Protein AF-A0A535FDQ4-F1 (afdb_monomer)

pLDDT: mean 85.83, std 15.61, range [31.91, 98.5]

Sequence (223 aa):
MGYQGIHFLVRLGSSYSGPRYRPLRGLRCEVQVRTVLQDAWALISHHLVYKNEDAVPIRLRRDLNNVTSLMEIAQSVFDSVEEKRGLYLLEIKESLKAPADFLLQPIDYDTLTAYSHWKFPHLQHSELWQTRLLEDLNLERYVRLRDLDEVVERAKDAVVRYREDMPNWFQFSTDFLTKSLGFVDPEFRKRHDFGPPTREAFKLKFPGLFVPGSGGTPSRGMS

Mean predicted aligned error: 9.85 Å

Radius of gyration: 28.63 Å; Cα contacts (8 Å, |Δi|>4): 163; chains: 1; bounding box: 79×68×73 Å

Solvent-accessible surface area (backbone atoms only — not comparable to full-atom values): 13187 Å² total; per-residue (Å²): 136,83,83,80,58,52,76,42,82,43,61,75,51,80,92,72,47,50,88,91,37,50,90,54,58,83,46,76,45,79,49,75,52,64,55,73,66,55,51,52,48,52,53,51,47,57,68,74,41,60,98,38,72,86,74,49,56,69,68,59,51,52,52,52,51,51,51,52,54,53,49,53,53,52,50,54,50,52,54,52,51,54,52,51,51,52,52,50,56,48,51,54,59,59,31,59,80,42,58,80,61,40,30,65,38,59,61,48,73,68,52,47,50,50,46,40,47,70,77,34,72,90,44,46,83,49,70,71,56,50,53,50,49,60,70,70,50,57,58,90,77,38,46,25,41,42,55,50,46,54,36,41,62,73,20,38,72,60,48,53,55,50,36,72,80,41,56,89,70,56,61,35,36,56,41,55,52,54,48,11,41,45,50,56,33,68,69,59,35,72,78,45,92,65,56,69,73,58,51,48,48,53,58,73,77,41,59,86,55,54,76,76,81,83,84,69,78,84,78,86,77,89,130

Structure (mmCIF, N/CA/C/O backbone):
data_AF-A0A535FDQ4-F1
#
_entry.id   AF-A0A535FDQ4-F1
#
loop_
_atom_site.group_PDB
_atom_site.id
_atom_site.type_symbol
_atom_site.label_atom_id
_atom_site.label_alt_id
_atom_site.label_comp_id
_atom_site.label_asym_id
_atom_site.label_entity_id
_atom_site.label_seq_id
_atom_site.pdbx_PDB_ins_code
_atom_site.Cartn_x
_atom_site.Cartn_y
_atom_site.Cartn_z
_atom_site.occupancy
_atom_site.B_iso_or_equiv
_atom_site.auth_seq_id
_atom_site.auth_comp_id
_atom_site.auth_asym_id
_atom_site.auth_atom_id
_atom_site.pdbx_PDB_model_num
ATOM 1 N N . MET A 1 1 ? -16.401 6.573 34.265 1.00 39.59 1 MET A N 1
ATOM 2 C CA . MET A 1 1 ? -15.171 7.197 33.732 1.00 39.59 1 MET A CA 1
ATOM 3 C C . MET A 1 1 ? -15.384 7.348 32.240 1.00 39.59 1 MET A C 1
ATOM 5 O O . MET A 1 1 ? -15.537 6.347 31.557 1.00 39.59 1 MET A O 1
ATOM 9 N N . GLY A 1 2 ? -15.654 8.582 31.810 1.00 42.72 2 GLY A N 1
ATOM 10 C CA . GLY A 1 2 ? -16.340 8.880 30.554 1.00 42.72 2 GLY A CA 1
ATOM 11 C C . GLY A 1 2 ? -15.379 9.057 29.390 1.00 42.72 2 GLY A C 1
ATOM 12 O O . GLY A 1 2 ? -14.656 10.046 29.328 1.00 42.72 2 GLY A O 1
ATOM 13 N N . TYR A 1 3 ? -15.430 8.115 28.458 1.00 50.09 3 TYR A N 1
ATOM 14 C CA . TYR A 1 3 ? -14.826 8.225 27.138 1.00 50.09 3 TYR A CA 1
ATOM 15 C C . TYR A 1 3 ? -15.517 9.343 26.346 1.00 50.09 3 TYR A C 1
ATOM 17 O O . TYR A 1 3 ? -16.667 9.201 25.930 1.00 50.09 3 TYR A O 1
ATOM 25 N N . GLN A 1 4 ? -14.845 10.482 26.177 1.00 57.81 4 GLN A N 1
ATOM 26 C CA . GLN A 1 4 ? -15.392 11.629 25.454 1.00 57.81 4 GLN A CA 1
ATOM 27 C C . GLN A 1 4 ? -15.205 11.445 23.945 1.00 57.81 4 GLN A C 1
ATOM 29 O O . GLN A 1 4 ? -14.145 11.735 23.398 1.00 57.81 4 GLN A O 1
ATOM 34 N N . GLY A 1 5 ? -16.254 10.985 23.260 1.00 63.09 5 GLY A N 1
ATOM 35 C CA . GLY A 1 5 ? -16.404 11.293 21.838 1.00 63.09 5 GLY A CA 1
ATOM 36 C C . GLY A 1 5 ? -16.539 12.807 21.648 1.00 63.09 5 GLY A C 1
ATOM 37 O O . GLY A 1 5 ? -16.952 13.522 22.566 1.00 63.09 5 GLY A O 1
ATOM 38 N N . ILE A 1 6 ? -16.227 13.315 20.456 1.00 80.69 6 ILE A N 1
ATOM 39 C CA . ILE A 1 6 ? -16.461 14.730 20.137 1.00 80.69 6 ILE A CA 1
ATOM 40 C C . ILE A 1 6 ? -17.901 14.871 19.656 1.00 80.69 6 ILE A C 1
ATOM 42 O O . ILE A 1 6 ? -18.320 14.191 18.721 1.00 80.69 6 ILE A O 1
ATOM 46 N N . HIS A 1 7 ? -18.670 15.733 20.317 1.00 88.31 7 HIS A N 1
ATOM 47 C CA . HIS A 1 7 ? -20.085 15.933 20.028 1.00 88.31 7 HIS A CA 1
ATOM 48 C C . HIS A 1 7 ? -20.294 17.333 19.453 1.00 88.31 7 HIS A C 1
ATOM 50 O O . HIS A 1 7 ? -19.980 18.340 20.089 1.00 88.31 7 HIS A O 1
ATOM 56 N N . PHE A 1 8 ? -20.859 17.402 18.252 1.00 89.19 8 PHE A N 1
ATOM 57 C CA . PHE A 1 8 ? -21.212 18.649 17.592 1.00 89.19 8 PHE A CA 1
ATOM 58 C C . PHE A 1 8 ? -22.725 18.805 17.566 1.00 89.19 8 PHE A C 1
ATOM 60 O O . PHE A 1 8 ? -23.436 17.980 16.995 1.00 89.19 8 PHE A O 1
ATOM 67 N N . LEU A 1 9 ? -23.226 19.905 18.125 1.00 91.38 9 LEU A N 1
ATOM 68 C CA . LEU A 1 9 ? -24.605 20.328 17.905 1.00 91.38 9 LEU A CA 1
ATOM 69 C C . LEU A 1 9 ? -24.655 21.207 16.661 1.00 91.38 9 LEU A C 1
ATOM 71 O O . LEU A 1 9 ? -24.196 22.348 16.667 1.00 91.38 9 LEU A O 1
ATOM 75 N N . VAL A 1 10 ? -25.232 20.670 15.594 1.00 91.19 10 VAL A N 1
ATOM 76 C CA . VAL A 1 10 ? -25.285 21.320 14.286 1.00 91.19 10 VAL A CA 1
ATOM 77 C C . VAL A 1 10 ? -26.713 21.683 13.901 1.00 91.19 10 VAL A C 1
ATOM 79 O O . VAL A 1 10 ? -27.697 21.119 14.385 1.00 91.19 10 VAL A O 1
ATOM 82 N N . ARG A 1 11 ? -26.825 22.656 12.997 1.00 89.12 11 ARG A N 1
ATOM 83 C CA . ARG A 1 11 ? -28.068 23.042 12.328 1.00 89.12 11 ARG A CA 1
ATOM 84 C C . ARG A 1 11 ? -27.796 23.212 10.843 1.00 89.12 11 ARG A C 1
ATOM 86 O O . ARG A 1 11 ? -26.701 23.611 10.457 1.00 89.12 11 ARG A O 1
ATOM 93 N N . LEU A 1 12 ? -28.810 22.962 10.020 1.00 87.69 12 LEU A N 1
ATOM 94 C CA . LEU A 1 12 ? -28.731 23.250 8.591 1.00 87.69 12 LEU A CA 1
ATOM 95 C C . LEU A 1 12 ? -28.491 24.747 8.362 1.00 87.69 12 LEU A C 1
ATOM 97 O O . LEU A 1 12 ? -29.256 25.587 8.845 1.00 87.69 12 LEU A O 1
ATOM 101 N N . GLY A 1 13 ? -27.440 25.065 7.605 1.00 84.50 13 GLY A N 1
ATOM 102 C CA . GLY A 1 13 ? -27.151 26.428 7.169 1.00 84.50 13 GLY A CA 1
ATOM 103 C C . GLY A 1 13 ? -28.274 26.986 6.292 1.00 84.50 13 GLY A C 1
ATOM 104 O O . GLY A 1 13 ? -28.950 26.246 5.573 1.00 84.50 13 GLY A O 1
ATOM 105 N N . SER A 1 14 ?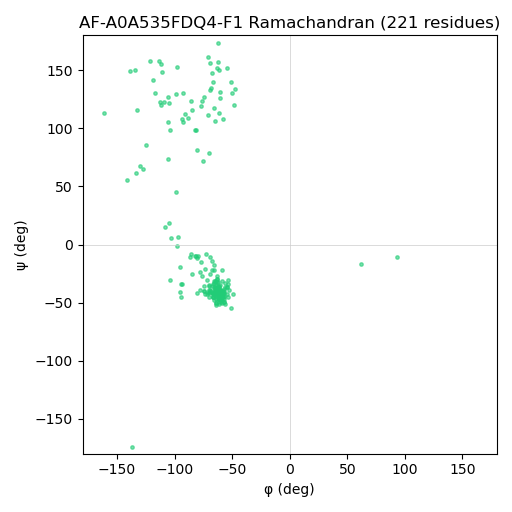 -28.471 28.304 6.328 1.00 80.38 14 SER A N 1
ATOM 106 C CA . SER A 1 14 ? -29.549 28.985 5.596 1.00 80.38 14 SER A CA 1
ATOM 107 C C . SER A 1 14 ? -29.519 28.707 4.086 1.00 80.38 14 SER A C 1
ATOM 109 O O . SER A 1 14 ? -30.576 28.491 3.492 1.00 80.38 14 SER A O 1
ATOM 111 N N . SER A 1 15 ? -28.328 28.605 3.493 1.00 82.19 15 SER A N 1
ATOM 112 C CA . SER A 1 15 ? -28.085 28.273 2.080 1.00 82.19 15 SER A CA 1
ATOM 113 C C . SER A 1 15 ? -28.502 26.853 1.675 1.00 82.19 15 SER A C 1
ATOM 115 O O . SER A 1 15 ? -28.785 26.614 0.506 1.00 82.19 15 SER A O 1
ATOM 117 N N . TYR A 1 16 ? -28.606 25.923 2.628 1.00 76.75 16 TYR A N 1
ATOM 118 C CA . TYR A 1 16 ? -28.985 24.523 2.391 1.00 76.75 16 TYR A CA 1
ATOM 119 C C . TYR A 1 16 ? -30.442 24.226 2.793 1.00 76.75 16 TYR A C 1
ATOM 121 O O . TYR A 1 16 ? -30.898 23.087 2.725 1.00 76.75 16 TYR A O 1
ATOM 129 N N . SER A 1 17 ? -31.206 25.255 3.181 1.00 69.00 17 SER A N 1
ATOM 130 C CA . SER A 1 17 ? -32.584 25.147 3.688 1.00 69.00 17 SER A CA 1
ATOM 131 C C . SER A 1 17 ? -33.661 25.436 2.627 1.00 69.00 17 SER A C 1
ATOM 133 O O . SER A 1 17 ? -34.627 26.159 2.872 1.00 69.00 17 SER A O 1
ATOM 135 N N . GLY A 1 18 ? -33.498 24.874 1.424 1.00 78.44 18 GLY A N 1
ATOM 136 C CA . GLY A 1 18 ? -34.481 25.000 0.339 1.00 78.44 18 GLY A CA 1
ATOM 137 C C . GLY A 1 18 ? -35.854 24.379 0.671 1.00 78.44 18 GLY A C 1
ATOM 138 O O . GLY A 1 18 ? -35.996 23.694 1.687 1.00 78.44 18 GLY A O 1
ATOM 139 N N . PRO A 1 19 ? -36.878 24.546 -0.194 1.00 77.31 19 PRO A N 1
ATOM 140 C CA . PRO A 1 19 ? -38.254 24.094 0.064 1.00 77.31 19 PRO A CA 1
ATOM 141 C C . PRO A 1 19 ? -38.374 22.611 0.447 1.00 77.31 19 PRO A C 1
ATOM 143 O O . PRO A 1 19 ? -39.240 22.248 1.237 1.00 77.31 19 PRO A O 1
ATOM 146 N N . ARG A 1 20 ? -37.459 21.772 -0.061 1.00 80.56 20 ARG A N 1
ATOM 147 C CA . ARG A 1 20 ? -37.358 20.337 0.243 1.00 80.56 20 ARG A CA 1
ATOM 148 C C . ARG A 1 20 ? -36.989 20.040 1.705 1.00 80.56 20 ARG A C 1
ATOM 150 O O . ARG A 1 20 ? -37.432 19.035 2.242 1.00 80.56 20 ARG A O 1
ATOM 157 N N . TYR A 1 21 ? -36.216 20.909 2.358 1.00 82.06 21 TYR A N 1
ATOM 158 C CA . TYR A 1 21 ? -35.695 20.706 3.720 1.00 82.06 21 TYR A CA 1
ATOM 159 C C . TYR A 1 21 ? -36.363 21.616 4.758 1.00 82.06 21 TYR A C 1
ATOM 161 O O . TYR A 1 21 ? -35.883 21.753 5.883 1.00 82.06 21 TYR A O 1
ATOM 169 N N . ARG A 1 22 ? -37.497 22.229 4.398 1.00 77.69 22 ARG A N 1
ATOM 170 C CA . ARG A 1 22 ? -38.267 23.136 5.262 1.00 77.69 22 ARG A CA 1
ATOM 171 C C . ARG A 1 22 ? -38.620 22.537 6.635 1.00 77.69 22 ARG A C 1
ATOM 173 O O . ARG A 1 22 ? -38.493 23.280 7.603 1.00 77.69 22 ARG A O 1
ATOM 180 N N . PRO A 1 23 ? -38.984 21.241 6.766 1.00 82.56 23 PRO A N 1
ATOM 181 C CA . PRO A 1 23 ? -39.272 20.634 8.072 1.00 82.56 23 PRO A CA 1
ATOM 182 C C . PRO A 1 23 ? -38.038 20.463 8.965 1.00 82.56 23 PRO A C 1
ATOM 184 O O . PRO A 1 23 ? -38.158 20.422 10.183 1.00 82.56 23 PRO A O 1
ATOM 187 N N . LEU A 1 24 ? -36.846 20.372 8.367 1.00 82.44 24 LEU A N 1
ATOM 188 C CA . LEU A 1 24 ? -35.581 20.215 9.092 1.00 82.44 24 LEU A CA 1
ATOM 189 C C . LEU A 1 24 ? -34.984 21.569 9.509 1.00 82.44 24 LEU A C 1
ATOM 191 O O . LEU A 1 24 ? -34.034 21.636 10.291 1.00 82.44 24 LEU A O 1
ATOM 195 N N . ARG A 1 25 ? -35.542 22.673 8.997 1.00 77.12 25 ARG A N 1
ATOM 196 C CA . ARG A 1 25 ? -35.086 24.036 9.270 1.00 77.12 25 ARG A CA 1
ATOM 197 C C . ARG A 1 25 ? -35.313 24.382 10.745 1.00 77.12 25 ARG A C 1
ATOM 199 O O . ARG A 1 25 ? -36.443 24.451 11.209 1.00 77.12 25 ARG A O 1
ATOM 206 N N . GLY A 1 26 ? -34.226 24.647 11.471 1.00 79.88 26 GLY A N 1
ATOM 207 C CA . GLY A 1 26 ? -34.251 25.026 12.891 1.00 79.88 26 GLY A CA 1
ATOM 208 C C . GLY A 1 26 ? -34.101 23.858 13.874 1.00 79.88 26 GLY A C 1
ATOM 209 O O . GLY A 1 26 ? -33.821 24.101 15.057 1.00 79.88 26 GLY A O 1
ATOM 210 N N . LEU A 1 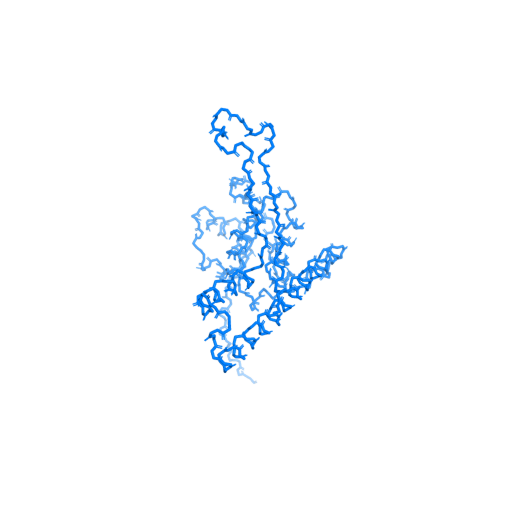27 ? -34.190 22.610 13.398 1.00 89.19 27 LEU A N 1
ATOM 211 C C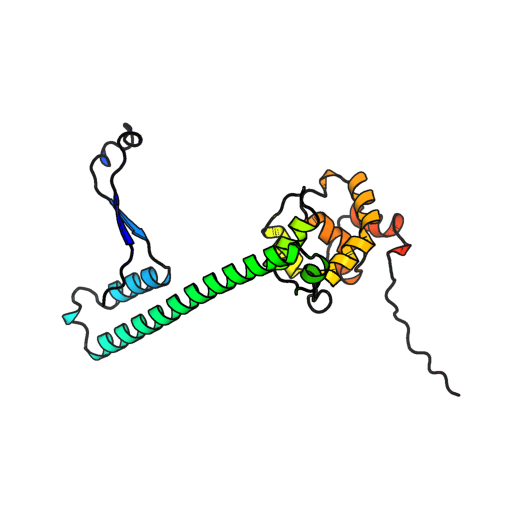A . LEU A 1 27 ? -33.864 21.433 14.203 1.00 89.19 27 LEU A CA 1
ATOM 212 C C . LEU A 1 27 ? -32.368 21.412 14.516 1.00 89.19 27 LEU A C 1
ATOM 214 O O . LEU A 1 27 ? -31.546 21.774 13.674 1.00 89.19 27 LEU A O 1
ATOM 218 N N . ARG A 1 28 ? -32.031 21.028 15.749 1.00 90.56 28 ARG A N 1
ATOM 219 C CA . ARG A 1 28 ? -30.654 20.725 16.151 1.00 90.56 28 ARG A CA 1
ATOM 220 C C . ARG A 1 28 ? -30.435 19.233 15.964 1.00 90.56 28 ARG A C 1
ATOM 222 O O . ARG A 1 28 ? -31.246 18.451 16.452 1.00 90.56 28 ARG A O 1
ATOM 229 N N . CYS A 1 29 ? -29.352 18.873 15.296 1.00 90.12 29 CYS A N 1
ATOM 230 C CA . CYS A 1 29 ? -28.874 17.500 15.224 1.00 90.12 29 CYS A CA 1
ATOM 231 C C . CYS A 1 29 ? -27.575 17.389 16.014 1.00 90.12 29 CYS A C 1
ATOM 233 O O . CYS A 1 29 ? -26.800 18.345 16.073 1.00 90.12 29 CYS A O 1
ATOM 235 N N . GLU A 1 30 ? -27.337 16.224 16.599 1.00 91.69 30 GLU A N 1
ATOM 236 C CA . GLU A 1 30 ? -26.047 15.883 17.180 1.00 91.69 30 GLU A CA 1
ATOM 237 C C . GLU A 1 30 ? -25.263 15.029 16.180 1.00 91.69 30 GLU A C 1
ATOM 239 O O . GLU A 1 30 ? -25.790 14.057 15.641 1.00 91.69 30 GLU A O 1
ATOM 244 N N . VAL A 1 31 ? -24.016 15.408 15.919 1.00 90.6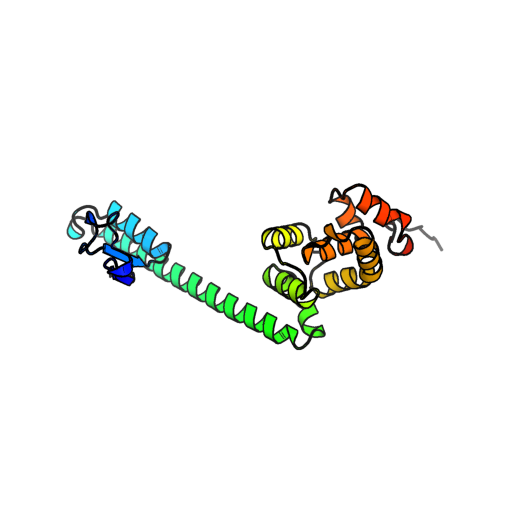9 31 VAL A N 1
ATOM 245 C CA . VAL A 1 31 ? -23.042 14.604 15.177 1.00 90.69 31 VAL A CA 1
ATOM 246 C C . VAL A 1 31 ? -21.973 14.187 16.170 1.00 90.69 31 VAL A C 1
ATOM 248 O O . VAL A 1 31 ? -21.323 15.041 16.771 1.00 90.69 31 VAL A O 1
ATOM 251 N N . GLN A 1 32 ? -21.799 12.883 16.347 1.00 89.69 32 GLN A N 1
ATOM 252 C CA . GLN A 1 32 ? -20.793 12.325 17.241 1.00 89.69 32 GLN A CA 1
ATOM 253 C C . GLN A 1 32 ? -19.652 11.750 16.404 1.00 89.69 32 GLN A C 1
ATOM 255 O O . GLN A 1 32 ? -19.888 10.949 15.501 1.00 89.69 32 GLN A O 1
ATOM 260 N N . VAL A 1 33 ? -18.422 12.163 16.699 1.00 89.81 33 VAL A N 1
ATOM 261 C CA . VAL A 1 33 ? -17.208 11.598 16.104 1.00 89.81 33 VAL A CA 1
ATOM 262 C C . VAL A 1 33 ? -16.552 10.707 17.146 1.00 89.81 33 VAL A C 1
ATOM 264 O O . VAL A 1 33 ? -16.254 11.156 18.258 1.00 89.81 33 VAL A O 1
ATOM 267 N N . ARG A 1 34 ? -16.383 9.434 16.787 1.00 88.00 34 ARG A N 1
ATOM 268 C CA . ARG A 1 34 ? -15.892 8.374 17.665 1.00 88.00 34 ARG A CA 1
ATOM 269 C C . ARG A 1 34 ? -14.926 7.466 16.922 1.00 88.00 34 ARG A C 1
ATOM 271 O O . ARG A 1 34 ? -15.087 7.246 15.723 1.00 88.00 34 ARG A O 1
ATOM 278 N N . THR A 1 35 ? -13.962 6.905 17.645 1.00 89.31 35 THR A N 1
ATOM 279 C CA . THR A 1 35 ? -13.187 5.767 17.140 1.00 89.31 35 THR A CA 1
ATOM 280 C C . THR A 1 35 ? -14.060 4.511 17.111 1.00 89.31 35 THR A C 1
ATOM 282 O O . THR A 1 35 ? -15.078 4.426 17.803 1.00 89.31 35 THR A O 1
ATOM 285 N N . VAL A 1 36 ? -13.657 3.502 16.335 1.00 90.19 36 VAL A N 1
ATOM 286 C CA . VAL A 1 36 ? -14.389 2.224 16.256 1.00 90.19 36 VAL A CA 1
ATOM 287 C C . VAL A 1 36 ? -14.521 1.571 17.637 1.00 90.19 36 VAL A C 1
ATOM 289 O O . VAL A 1 36 ? -15.576 1.037 17.969 1.00 90.19 36 VAL A O 1
ATOM 292 N N . LEU A 1 37 ? -13.484 1.661 18.478 1.00 91.12 37 LEU A N 1
ATOM 293 C CA . LEU A 1 37 ? -13.517 1.114 19.838 1.00 91.12 37 LEU A CA 1
ATOM 294 C C . LEU A 1 37 ? -14.452 1.898 20.765 1.00 91.12 37 LEU A C 1
ATOM 296 O O . LEU A 1 37 ? -15.134 1.298 21.593 1.00 91.12 37 LEU A O 1
ATOM 300 N N . GLN A 1 38 ? -14.530 3.221 20.608 1.00 87.31 38 GLN A N 1
ATOM 301 C CA . GLN A 1 38 ? -15.477 4.050 21.355 1.00 87.31 38 GLN A CA 1
ATOM 302 C C . GLN A 1 38 ? -16.928 3.720 20.995 1.00 87.31 38 GLN A C 1
ATOM 304 O O . GLN A 1 38 ? -17.778 3.645 21.883 1.00 87.31 38 GLN A O 1
ATOM 309 N N . ASP A 1 39 ? -17.215 3.506 19.710 1.00 88.94 39 ASP A N 1
ATOM 310 C CA . ASP A 1 39 ? -18.545 3.091 19.262 1.00 88.94 39 ASP A CA 1
ATOM 311 C C . ASP A 1 39 ? -18.897 1.683 19.764 1.00 88.94 39 ASP A C 1
ATOM 313 O O . ASP A 1 39 ? -19.959 1.475 20.355 1.00 88.94 39 ASP A O 1
ATOM 317 N N . ALA A 1 40 ? -17.955 0.740 19.659 1.00 89.75 40 ALA A N 1
ATOM 318 C CA . ALA A 1 40 ? -18.116 -0.606 20.198 1.00 89.75 40 ALA A CA 1
ATOM 319 C C . ALA A 1 40 ? -18.400 -0.589 21.711 1.00 89.75 40 ALA A C 1
ATOM 321 O O . ALA A 1 40 ? -19.328 -1.255 22.174 1.00 89.75 40 ALA A O 1
ATOM 322 N N . TRP A 1 41 ? -17.656 0.209 22.486 1.00 87.88 41 TRP A N 1
ATOM 323 C CA . TRP A 1 41 ? -17.907 0.374 23.918 1.00 87.88 41 TRP A CA 1
ATOM 324 C C . TRP A 1 41 ? -19.286 0.977 24.200 1.00 87.88 41 TRP A C 1
ATOM 326 O O . TRP A 1 41 ? -19.987 0.509 25.100 1.00 87.88 41 TRP A O 1
ATOM 336 N N . ALA A 1 42 ? -19.703 1.992 23.439 1.00 84.94 42 ALA A N 1
ATOM 337 C CA . ALA A 1 42 ? -21.015 2.611 23.601 1.00 84.94 42 ALA A CA 1
ATOM 338 C C . ALA A 1 42 ? -22.152 1.602 23.371 1.00 84.94 42 ALA A C 1
ATOM 340 O O . ALA A 1 42 ? -23.097 1.559 24.157 1.00 84.94 42 ALA A O 1
ATOM 341 N N . LEU A 1 43 ? -22.035 0.744 22.354 1.00 85.81 43 LEU A N 1
ATOM 342 C CA . LEU A 1 43 ? -22.994 -0.334 22.102 1.00 85.81 43 LEU A CA 1
ATOM 343 C C . LEU A 1 43 ? -23.003 -1.356 23.248 1.00 85.81 43 LEU A C 1
ATOM 345 O O . LEU A 1 43 ? -24.062 -1.673 23.792 1.00 85.81 43 LEU A O 1
ATOM 349 N N . ILE A 1 44 ? -21.827 -1.842 23.656 1.00 83.69 44 ILE A N 1
ATOM 350 C CA . ILE A 1 44 ? -21.683 -2.856 24.713 1.00 83.69 44 ILE A CA 1
ATOM 351 C C . ILE A 1 44 ? -22.232 -2.346 26.046 1.00 83.69 44 ILE A C 1
ATOM 353 O O . ILE A 1 44 ? -23.053 -3.014 26.675 1.00 83.69 44 ILE A O 1
ATOM 357 N N . SER A 1 45 ? -21.809 -1.157 26.472 1.00 79.81 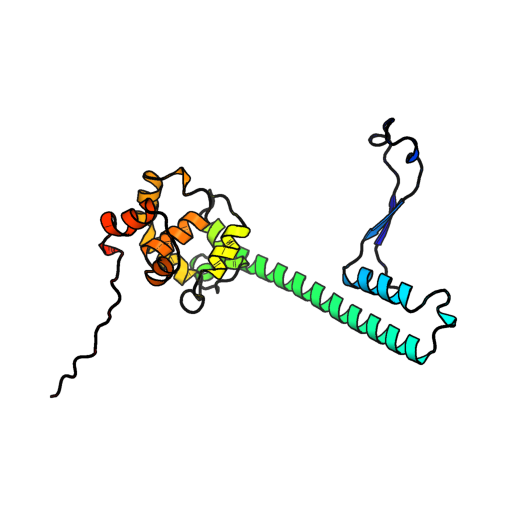45 SER A N 1
ATOM 358 C CA . SER A 1 45 ? -22.254 -0.553 27.730 1.00 79.81 45 SER A CA 1
ATOM 359 C C . SER A 1 45 ? -23.758 -0.292 27.723 1.00 79.81 45 SER A C 1
ATOM 361 O O . SER A 1 45 ? -24.436 -0.656 28.680 1.00 79.81 45 SER A O 1
ATOM 363 N N . HIS A 1 46 ? -24.314 0.228 26.625 1.00 81.44 46 HIS A N 1
ATOM 364 C CA . HIS A 1 46 ? -25.755 0.438 26.499 1.00 81.44 46 HIS A CA 1
ATOM 365 C C . HIS A 1 46 ? -26.556 -0.868 26.648 1.00 81.44 46 HIS A C 1
ATOM 367 O O . HIS A 1 46 ? -27.604 -0.884 27.297 1.00 81.44 46 HIS A O 1
ATOM 373 N N . HIS A 1 47 ? -26.062 -1.975 26.085 1.00 79.75 47 HIS A N 1
ATOM 374 C CA . HIS A 1 47 ? -26.716 -3.279 26.198 1.00 79.75 47 HIS A CA 1
ATOM 375 C C . HIS A 1 47 ? -26.552 -3.929 27.578 1.00 79.75 47 HIS A C 1
ATOM 377 O O . HIS A 1 47 ? -27.505 -4.520 28.085 1.00 79.75 47 HIS A O 1
ATOM 383 N N . LEU A 1 48 ? -25.370 -3.834 28.190 1.00 75.44 48 LEU A N 1
ATOM 384 C CA . LEU A 1 48 ? -25.056 -4.522 29.448 1.00 75.44 48 LEU A CA 1
ATOM 385 C C . LEU A 1 48 ? -25.508 -3.760 30.697 1.00 75.44 48 LEU A C 1
ATOM 387 O O . LEU A 1 48 ? -25.750 -4.373 31.734 1.00 75.44 48 LEU A O 1
ATOM 391 N N . VAL A 1 49 ? -25.640 -2.438 30.607 1.00 69.44 49 VAL A N 1
ATOM 392 C CA . VAL A 1 49 ? -25.927 -1.553 31.748 1.00 69.44 49 VAL A CA 1
ATOM 393 C C . VAL A 1 49 ? -27.384 -1.061 31.744 1.00 69.44 49 VAL A C 1
ATOM 395 O O . VAL A 1 49 ? -27.740 -0.068 32.376 1.00 69.44 49 VAL A O 1
ATOM 398 N N . TYR A 1 50 ? -28.260 -1.754 31.013 1.00 58.19 50 TYR A N 1
ATOM 399 C CA . TYR A 1 50 ? -29.586 -1.255 30.660 1.00 58.19 50 TYR A CA 1
ATOM 400 C C . TYR A 1 50 ? -30.400 -0.708 31.856 1.00 58.19 50 TYR A C 1
ATOM 402 O O . TYR A 1 50 ? -30.568 -1.353 32.890 1.00 58.19 50 TYR A O 1
ATOM 410 N N . LYS A 1 51 ? -30.943 0.503 31.659 1.00 58.34 51 LYS A N 1
ATOM 411 C CA . LYS A 1 51 ? -31.838 1.301 32.524 1.00 58.34 51 LYS A CA 1
ATOM 412 C C . LYS A 1 51 ? -31.345 1.751 33.907 1.00 58.34 51 LYS A C 1
ATOM 414 O O . LYS A 1 51 ? -31.960 2.685 34.409 1.00 58.34 51 LYS A O 1
ATOM 419 N N . ASN A 1 52 ? -30.290 1.188 34.505 1.00 64.50 52 ASN A N 1
ATOM 420 C CA . ASN A 1 52 ? -29.689 1.739 35.734 1.00 64.50 52 ASN A CA 1
ATOM 421 C C . ASN A 1 52 ? -28.260 1.220 35.976 1.00 64.50 52 ASN A C 1
ATOM 423 O O . ASN A 1 52 ? -28.077 0.058 36.336 1.00 64.50 52 ASN A O 1
ATOM 427 N N . GLU A 1 53 ? -27.263 2.108 35.895 1.00 65.50 53 GLU A N 1
ATOM 428 C CA . GLU A 1 53 ? -25.860 1.818 36.254 1.00 65.50 53 GLU A CA 1
ATOM 429 C C . GLU A 1 53 ? -25.722 1.270 37.684 1.00 65.50 53 GLU A C 1
ATOM 431 O O . GLU A 1 53 ? -24.942 0.348 37.946 1.00 65.50 53 GLU A O 1
ATOM 436 N N . ASP A 1 54 ? -26.546 1.776 38.601 1.00 66.94 54 ASP A N 1
ATOM 437 C CA . ASP A 1 54 ? -26.545 1.376 40.007 1.00 66.94 54 ASP A CA 1
ATOM 438 C C . ASP A 1 54 ? -27.152 -0.008 40.254 1.00 66.94 54 ASP A C 1
ATOM 440 O O . ASP A 1 54 ? -26.831 -0.644 41.259 1.00 66.94 54 ASP A O 1
ATOM 444 N N . ALA A 1 55 ? -27.970 -0.510 39.324 1.00 70.12 55 ALA A N 1
ATOM 445 C CA . ALA A 1 55 ? -28.575 -1.837 39.406 1.00 70.12 55 ALA A CA 1
ATOM 446 C C . ALA A 1 55 ? -27.632 -2.954 38.923 1.00 70.12 55 ALA A C 1
ATOM 448 O O . ALA A 1 55 ? -27.929 -4.134 39.121 1.00 70.12 55 ALA A O 1
ATOM 449 N N . VAL A 1 56 ? -26.487 -2.610 38.318 1.00 74.75 56 VAL A N 1
ATOM 450 C CA . VAL A 1 56 ? -25.492 -3.594 37.874 1.00 74.75 56 VAL A CA 1
ATOM 451 C C . VAL A 1 56 ? -24.708 -4.121 39.082 1.00 74.75 56 VAL A C 1
ATOM 453 O O . VAL A 1 56 ? -24.063 -3.323 39.780 1.00 74.75 56 VAL A O 1
ATOM 456 N N . PRO A 1 57 ? -24.690 -5.451 39.320 1.00 82.62 57 PRO A N 1
ATOM 457 C CA . PRO A 1 57 ? -23.896 -6.069 40.376 1.00 82.62 57 PRO A CA 1
ATOM 458 C C . PRO A 1 57 ? -22.430 -5.632 40.341 1.00 82.62 57 PRO A C 1
ATOM 460 O O . PRO A 1 57 ? -21.810 -5.561 39.280 1.00 82.62 57 PRO A O 1
ATOM 463 N N . ILE A 1 58 ? -21.836 -5.405 41.514 1.00 81.06 58 ILE A N 1
ATOM 464 C CA . ILE A 1 58 ? -20.486 -4.829 41.618 1.00 81.06 58 ILE A CA 1
ATOM 465 C C . ILE A 1 58 ? -19.401 -5.650 40.906 1.00 81.06 58 ILE A C 1
ATOM 467 O O . ILE A 1 58 ? -18.453 -5.081 40.370 1.00 81.06 58 ILE A O 1
ATOM 471 N N . ARG A 1 59 ? -19.557 -6.982 40.851 1.00 79.88 59 ARG A N 1
ATOM 472 C CA . ARG A 1 59 ? -18.648 -7.869 40.108 1.00 79.88 59 ARG A CA 1
ATOM 473 C C . ARG A 1 59 ? -18.694 -7.579 38.604 1.00 79.88 59 ARG A C 1
ATOM 475 O O . ARG A 1 59 ? -17.652 -7.349 38.011 1.00 79.88 59 ARG A O 1
ATOM 482 N N . LEU A 1 60 ? -19.894 -7.459 38.034 1.00 81.00 60 LEU A N 1
ATOM 483 C CA . LEU A 1 60 ? -20.086 -7.123 36.619 1.00 81.00 60 LEU A CA 1
ATOM 484 C C . LEU A 1 60 ? -19.583 -5.714 36.294 1.00 81.00 60 LEU A C 1
ATOM 486 O O . LEU A 1 60 ? -18.953 -5.509 35.266 1.00 81.00 60 LEU A O 1
ATOM 490 N N . ARG A 1 61 ? -19.792 -4.745 37.192 1.00 80.25 61 ARG A N 1
ATOM 491 C CA . ARG A 1 61 ? -19.266 -3.381 37.023 1.00 80.25 61 ARG A CA 1
ATOM 492 C C . ARG A 1 61 ? -17.736 -3.354 36.998 1.00 80.25 61 ARG A C 1
ATOM 494 O O . ARG A 1 61 ? -17.144 -2.616 36.218 1.00 80.25 61 ARG A O 1
ATOM 501 N N . ARG A 1 62 ? -17.095 -4.175 37.836 1.00 84.38 62 ARG A N 1
ATOM 502 C CA . ARG A 1 62 ? -15.638 -4.344 37.833 1.00 84.38 62 ARG A CA 1
ATOM 503 C C . ARG A 1 62 ? -15.151 -4.952 36.518 1.00 84.38 62 ARG A C 1
ATOM 505 O O . ARG A 1 62 ? -14.188 -4.442 35.958 1.00 84.38 62 ARG A O 1
ATOM 512 N N . ASP A 1 63 ? -15.825 -5.981 36.018 1.00 85.88 63 ASP A N 1
ATOM 513 C CA . ASP A 1 63 ? -15.459 -6.611 34.746 1.00 85.88 63 ASP A CA 1
ATOM 514 C C . ASP A 1 63 ? -15.653 -5.651 33.562 1.00 85.88 63 ASP A C 1
ATOM 516 O O . ASP A 1 63 ? -14.776 -5.543 32.710 1.00 85.88 63 ASP A O 1
ATOM 520 N N . LEU A 1 64 ? -16.737 -4.870 33.557 1.00 84.25 64 LEU A N 1
ATOM 521 C CA . LEU A 1 64 ? -16.977 -3.808 32.576 1.00 84.25 64 LEU A CA 1
ATOM 522 C C . LEU A 1 64 ? -15.869 -2.750 32.583 1.00 84.25 64 LEU A C 1
ATOM 524 O O . LEU A 1 64 ? -15.371 -2.389 31.521 1.00 84.25 64 LEU A O 1
ATOM 528 N N . ASN A 1 65 ? -15.435 -2.302 33.763 1.00 84.88 65 ASN A N 1
ATOM 529 C CA . ASN A 1 65 ? -14.316 -1.364 33.871 1.00 84.88 65 ASN A CA 1
ATOM 530 C C . ASN A 1 65 ? -13.015 -1.965 33.319 1.00 84.88 65 ASN A C 1
ATOM 532 O O . ASN A 1 65 ? -12.276 -1.270 32.628 1.00 84.88 65 ASN A O 1
ATOM 536 N N . ASN A 1 66 ? -12.748 -3.254 33.568 1.00 89.00 66 ASN A N 1
ATOM 537 C CA . ASN A 1 66 ? -11.580 -3.929 32.995 1.00 89.00 66 ASN A CA 1
ATOM 538 C C . ASN A 1 66 ? -11.645 -3.951 31.458 1.00 89.00 66 ASN A C 1
ATOM 540 O O . ASN A 1 66 ? -10.628 -3.735 30.803 1.00 89.00 66 ASN A O 1
ATOM 544 N N . VAL A 1 67 ? -12.830 -4.179 30.878 1.00 88.00 67 VAL A N 1
ATOM 545 C CA . VAL A 1 67 ? -13.031 -4.116 29.421 1.00 88.00 67 VAL A CA 1
ATOM 546 C C . VAL A 1 67 ? -12.740 -2.713 28.891 1.00 88.00 67 VAL A C 1
ATOM 548 O O . VAL A 1 67 ? -12.010 -2.591 27.910 1.00 88.00 67 VAL A O 1
ATOM 551 N N . THR A 1 68 ? -13.237 -1.660 29.549 1.00 87.44 68 THR A N 1
ATOM 552 C CA . THR A 1 68 ? -12.914 -0.275 29.169 1.00 87.44 68 THR A CA 1
ATOM 553 C C . THR A 1 68 ? -11.406 -0.033 29.186 1.00 87.44 68 THR A C 1
ATOM 555 O O . THR A 1 68 ? -10.868 0.469 28.206 1.00 87.44 68 THR A O 1
ATOM 558 N N . SER A 1 69 ? -10.702 -0.460 30.240 1.00 90.94 69 SER A N 1
ATOM 559 C CA . SER A 1 69 ? -9.243 -0.308 30.322 1.00 90.94 69 SER A CA 1
ATOM 560 C C . SER A 1 69 ? -8.501 -1.063 29.213 1.00 90.94 69 SER A C 1
ATOM 562 O O . SER A 1 69 ? -7.529 -0.551 28.665 1.00 90.94 69 SER A O 1
ATOM 564 N N . LEU A 1 70 ? -8.955 -2.261 28.830 1.00 92.88 70 LEU A N 1
ATOM 565 C CA . LEU A 1 70 ? -8.373 -2.985 27.693 1.00 92.88 70 LEU A CA 1
ATOM 566 C C . LEU A 1 70 ? -8.601 -2.249 26.367 1.00 92.88 70 LEU A C 1
ATOM 568 O O . LEU A 1 70 ? -7.709 -2.226 25.521 1.00 92.88 70 LEU A O 1
ATOM 572 N N . MET A 1 71 ? -9.768 -1.627 26.189 1.00 92.44 71 MET A N 1
ATOM 573 C CA . MET A 1 71 ? -10.064 -0.814 25.008 1.00 92.44 71 MET A CA 1
ATOM 574 C C . MET A 1 71 ? -9.220 0.466 24.955 1.00 92.44 71 MET A C 1
ATOM 576 O O . MET A 1 71 ? -8.786 0.842 23.869 1.00 92.44 71 MET A O 1
ATOM 580 N N . GLU A 1 72 ? -8.918 1.088 26.098 1.00 90.69 72 GLU A N 1
ATOM 581 C CA . GLU A 1 72 ? -7.984 2.228 26.194 1.00 90.69 72 GLU A CA 1
ATOM 582 C C . GLU A 1 72 ? -6.586 1.847 25.736 1.00 90.69 72 GLU A C 1
ATOM 584 O O . GLU A 1 72 ? -5.987 2.537 24.909 1.00 90.69 72 GLU A O 1
ATOM 589 N N . ILE A 1 73 ? -6.094 0.706 26.214 1.00 95.19 73 ILE A N 1
ATOM 590 C CA . ILE A 1 73 ? -4.793 0.181 25.808 1.00 95.19 73 ILE A CA 1
ATOM 591 C C . ILE A 1 73 ? -4.792 -0.120 24.306 1.00 95.19 73 ILE A C 1
ATOM 593 O O . ILE A 1 73 ? -3.870 0.284 23.601 1.00 95.19 73 ILE A O 1
ATOM 597 N N . ALA A 1 74 ? -5.832 -0.786 23.796 1.00 95.44 74 ALA A N 1
ATOM 598 C CA . ALA A 1 74 ? -5.947 -1.091 22.373 1.00 95.44 74 ALA A CA 1
ATOM 599 C C . ALA A 1 74 ? -5.977 0.179 21.507 1.00 95.44 74 ALA A C 1
ATOM 601 O O . ALA A 1 74 ? -5.289 0.231 20.489 1.00 95.44 74 ALA A O 1
ATOM 602 N N . GLN A 1 75 ? -6.712 1.216 21.923 1.00 94.00 75 GLN A N 1
ATOM 603 C CA . GLN A 1 75 ? -6.737 2.499 21.219 1.00 94.00 75 GLN A CA 1
ATOM 604 C C . GLN A 1 75 ? -5.343 3.134 21.170 1.00 94.00 75 GLN A C 1
ATOM 606 O O . GLN A 1 75 ? -4.889 3.500 20.092 1.00 94.00 75 GLN A O 1
ATOM 611 N N . SER A 1 76 ? -4.630 3.182 22.298 1.00 93.56 76 SER A N 1
ATOM 612 C CA . SER A 1 76 ? -3.268 3.731 22.341 1.00 93.56 76 SER A CA 1
ATOM 613 C C . SER A 1 76 ? -2.296 2.970 21.429 1.00 93.56 76 SER A C 1
ATOM 615 O O . SER A 1 76 ? -1.410 3.576 20.821 1.00 93.56 76 SER A O 1
ATOM 617 N N . VAL A 1 77 ? -2.462 1.650 21.294 1.00 96.50 77 VAL A N 1
ATOM 618 C CA . VAL A 1 77 ? -1.672 0.851 20.348 1.00 96.50 77 VAL A CA 1
ATOM 619 C C . VAL A 1 77 ? -1.990 1.235 18.903 1.00 96.50 77 VAL A C 1
ATOM 621 O O . VAL A 1 77 ? -1.056 1.386 18.118 1.00 96.50 77 VAL A O 1
ATOM 624 N N . PHE A 1 78 ? -3.264 1.424 18.546 1.00 94.62 78 PHE A N 1
ATOM 625 C CA . PHE A 1 78 ? -3.635 1.886 17.204 1.00 94.62 78 PHE A CA 1
ATOM 626 C C . PHE A 1 78 ? -3.033 3.255 16.884 1.00 94.62 78 PHE A C 1
ATOM 628 O O . PHE A 1 78 ? -2.417 3.400 15.829 1.00 94.62 78 PHE A O 1
ATOM 635 N N . ASP A 1 79 ? -3.120 4.205 17.817 1.00 93.62 79 ASP A N 1
ATOM 636 C CA . ASP A 1 79 ? -2.543 5.543 17.651 1.00 93.62 79 ASP A CA 1
ATOM 637 C C . ASP A 1 79 ? -1.018 5.457 17.423 1.00 93.62 79 ASP A C 1
ATOM 639 O O . ASP A 1 79 ? -0.471 6.083 16.516 1.00 93.62 79 ASP A O 1
ATOM 643 N N . SER A 1 80 ? -0.323 4.599 18.185 1.00 96.81 80 SER A N 1
ATOM 644 C CA . SER A 1 80 ? 1.118 4.365 18.008 1.00 96.81 80 SER A CA 1
ATOM 645 C C . SER A 1 80 ? 1.461 3.731 16.655 1.00 96.81 80 SER A C 1
ATOM 647 O O . SER A 1 80 ? 2.503 4.041 16.075 1.00 96.81 80 SER A O 1
ATOM 649 N N . VAL A 1 81 ? 0.628 2.819 16.148 1.00 96.81 81 VAL A N 1
ATOM 650 C CA . VAL A 1 81 ? 0.830 2.206 14.825 1.00 96.81 81 VAL A CA 1
ATOM 651 C C . VAL A 1 81 ? 0.652 3.244 13.718 1.00 96.81 81 VAL A C 1
ATOM 653 O O . VAL A 1 81 ? 1.459 3.273 12.789 1.00 96.81 81 VAL A O 1
ATOM 656 N N . GLU A 1 82 ? -0.356 4.109 13.825 1.00 94.81 82 GLU A N 1
ATOM 657 C CA . GLU A 1 82 ? -0.587 5.192 12.868 1.00 94.81 82 GLU A CA 1
ATOM 658 C C . GLU A 1 82 ? 0.598 6.167 12.830 1.00 94.81 82 GLU A C 1
ATOM 660 O O . GLU A 1 82 ? 1.116 6.464 11.750 1.00 94.81 82 GLU A O 1
ATOM 665 N N . GLU A 1 83 ? 1.098 6.583 13.997 1.00 96.88 83 GLU A N 1
ATOM 666 C CA . GLU A 1 83 ? 2.284 7.437 14.109 1.00 96.88 83 GLU A CA 1
ATOM 667 C C . GLU A 1 83 ? 3.515 6.783 13.467 1.00 96.88 83 GLU A C 1
ATOM 669 O O . GLU A 1 83 ? 4.177 7.388 12.620 1.00 96.88 83 GLU A O 1
ATOM 674 N N . LYS A 1 84 ? 3.798 5.520 13.813 1.00 97.81 84 LYS A N 1
ATOM 675 C CA . LYS A 1 84 ? 4.934 4.772 13.255 1.00 97.81 84 LYS A CA 1
ATOM 676 C C . LYS A 1 84 ? 4.835 4.627 11.743 1.00 97.81 84 LYS A C 1
ATOM 678 O O . LYS A 1 84 ? 5.841 4.793 11.060 1.00 97.81 84 LYS A O 1
ATOM 683 N N . ARG A 1 85 ? 3.641 4.358 11.205 1.00 96.38 85 ARG A N 1
ATOM 684 C CA . ARG A 1 85 ? 3.438 4.311 9.753 1.00 96.38 85 ARG A CA 1
ATOM 685 C C . ARG A 1 85 ? 3.665 5.683 9.117 1.00 96.38 85 ARG A C 1
ATOM 687 O O . ARG A 1 85 ? 4.271 5.762 8.053 1.00 96.38 85 ARG A O 1
ATOM 694 N N . GLY A 1 86 ? 3.234 6.762 9.769 1.00 97.50 86 GLY A N 1
ATOM 695 C CA . GLY A 1 86 ? 3.518 8.130 9.333 1.00 97.50 86 GLY A CA 1
ATOM 696 C C . GLY A 1 86 ? 5.019 8.420 9.243 1.00 97.50 86 GLY A C 1
ATOM 697 O O . GLY A 1 86 ? 5.484 8.911 8.214 1.00 97.50 86 GLY A O 1
ATOM 698 N N . LEU A 1 87 ? 5.780 8.059 10.281 1.00 98.00 87 LEU A N 1
ATOM 699 C CA . LEU A 1 87 ? 7.243 8.180 10.299 1.00 98.00 87 LEU A CA 1
ATOM 700 C C . LEU A 1 87 ? 7.893 7.333 9.200 1.00 98.00 87 LEU A C 1
ATOM 702 O O . LEU A 1 87 ? 8.713 7.849 8.446 1.00 98.00 87 LEU A O 1
ATOM 706 N N . TYR A 1 88 ? 7.457 6.085 9.036 1.00 97.56 88 TYR A N 1
ATOM 707 C CA . TYR A 1 88 ? 7.946 5.199 7.981 1.00 97.56 88 TYR A CA 1
ATOM 708 C C . TYR A 1 88 ? 7.753 5.791 6.575 1.00 97.56 88 TYR A C 1
ATOM 710 O O . TYR A 1 88 ? 8.675 5.821 5.762 1.00 97.56 88 TYR A O 1
ATOM 718 N N . LEU A 1 89 ? 6.579 6.363 6.289 1.00 96.94 89 LEU A N 1
ATOM 719 C CA . LEU A 1 89 ? 6.318 7.031 5.011 1.00 96.94 89 LEU A CA 1
ATOM 720 C C . LEU A 1 89 ? 7.199 8.274 4.797 1.00 96.94 89 LEU A C 1
ATOM 722 O O . LEU A 1 89 ? 7.530 8.601 3.653 1.00 96.94 89 LEU A O 1
ATOM 726 N N . LEU A 1 90 ? 7.570 8.987 5.864 1.00 96.81 90 LEU A N 1
ATOM 727 C CA . LEU A 1 90 ? 8.527 10.094 5.786 1.00 96.81 90 LEU A CA 1
ATOM 728 C C . LEU A 1 90 ? 9.945 9.588 5.504 1.00 96.81 90 LEU A C 1
ATOM 730 O O . LEU A 1 90 ? 10.617 10.160 4.650 1.00 96.81 90 LEU A O 1
ATOM 734 N N . GLU A 1 91 ? 10.372 8.500 6.146 1.00 96.50 91 GLU A N 1
ATOM 735 C CA . GLU A 1 91 ? 11.662 7.850 5.882 1.00 96.50 91 GLU A CA 1
ATOM 736 C C . GLU A 1 91 ? 11.775 7.399 4.420 1.00 96.50 91 GLU A C 1
ATOM 738 O O . GLU A 1 91 ? 12.771 7.695 3.755 1.00 96.50 91 GLU A O 1
ATOM 743 N N . ILE A 1 92 ? 10.722 6.778 3.874 1.00 97.31 92 ILE A N 1
ATOM 744 C CA . ILE A 1 92 ? 10.649 6.427 2.449 1.00 97.31 92 ILE A CA 1
ATOM 745 C C . ILE A 1 92 ? 10.842 7.679 1.585 1.00 97.31 92 ILE A C 1
ATOM 747 O O . ILE A 1 92 ? 11.699 7.690 0.699 1.00 97.31 92 ILE A O 1
ATOM 751 N N . LYS A 1 93 ? 10.092 8.755 1.854 1.00 95.56 93 LYS A N 1
ATOM 752 C CA . LYS A 1 93 ? 10.193 10.011 1.090 1.00 95.56 93 LYS A CA 1
ATOM 753 C C . LYS A 1 93 ? 11.582 10.640 1.157 1.00 95.56 93 LYS A C 1
ATOM 755 O O . LYS A 1 93 ? 12.062 11.142 0.144 1.00 95.56 93 LYS A O 1
ATOM 760 N N . GLU A 1 94 ? 12.224 10.621 2.318 1.00 96.00 94 GLU A N 1
ATOM 761 C CA . GLU A 1 94 ? 13.584 11.136 2.480 1.00 96.00 94 GLU A CA 1
ATOM 762 C C . GLU A 1 94 ? 14.597 10.285 1.707 1.00 96.00 94 GLU A C 1
ATOM 764 O O . GLU A 1 94 ? 15.438 10.833 0.993 1.00 96.00 94 GLU A O 1
ATOM 769 N N . SER A 1 95 ? 14.468 8.957 1.752 1.00 95.81 95 SER A N 1
ATOM 770 C CA . SER A 1 95 ? 15.370 8.045 1.038 1.00 95.81 95 SER A CA 1
ATOM 771 C C . SER A 1 95 ? 15.322 8.202 -0.488 1.00 95.81 95 SER A C 1
ATOM 773 O O . SER A 1 95 ? 16.332 7.984 -1.152 1.00 95.81 95 SER A O 1
ATOM 775 N N . LEU A 1 96 ? 14.198 8.662 -1.063 1.00 94.62 96 LEU A N 1
ATOM 776 C CA . LEU A 1 96 ? 14.078 8.936 -2.504 1.00 94.62 96 LEU A CA 1
ATOM 777 C C . LEU A 1 96 ? 15.094 9.977 -3.005 1.00 94.62 96 LEU A C 1
ATOM 779 O O . LEU A 1 96 ? 15.406 10.004 -4.196 1.00 94.62 96 LEU A O 1
ATOM 783 N N . LYS A 1 97 ? 15.634 10.821 -2.113 1.00 94.50 97 LYS A N 1
ATOM 784 C CA . LYS A 1 97 ? 16.700 11.784 -2.440 1.00 94.50 97 LYS A CA 1
ATOM 785 C C . LYS A 1 97 ? 18.030 11.096 -2.772 1.00 94.50 97 LYS A C 1
ATOM 787 O O . LYS A 1 97 ? 18.858 11.691 -3.457 1.00 94.50 97 LYS A O 1
ATOM 792 N N . ALA A 1 98 ? 18.220 9.855 -2.325 1.00 95.44 98 ALA A N 1
ATOM 793 C CA . ALA A 1 98 ? 19.379 9.014 -2.600 1.00 95.44 98 ALA A CA 1
ATOM 794 C C . ALA A 1 98 ? 18.917 7.670 -3.203 1.00 95.44 98 ALA A C 1
ATOM 796 O O . ALA A 1 98 ? 18.771 6.681 -2.484 1.00 95.44 98 ALA A O 1
ATOM 797 N N . PRO A 1 99 ? 18.704 7.590 -4.534 1.00 93.00 99 PRO A N 1
ATOM 798 C CA . PRO A 1 99 ? 18.123 6.407 -5.175 1.00 93.00 99 PRO A CA 1
ATOM 799 C C . PRO A 1 99 ? 18.831 5.083 -4.863 1.00 93.00 99 PRO A C 1
ATOM 801 O O . PRO A 1 99 ? 18.183 4.047 -4.758 1.00 93.00 99 PRO A O 1
ATOM 804 N N . ALA A 1 100 ? 20.155 5.104 -4.682 1.00 94.38 100 ALA A N 1
ATOM 805 C CA . ALA A 1 100 ? 20.918 3.908 -4.336 1.00 94.38 100 ALA A CA 1
ATOM 806 C C . ALA A 1 100 ? 20.495 3.302 -2.986 1.00 94.38 100 ALA A C 1
ATOM 808 O O . ALA A 1 100 ? 20.446 2.073 -2.881 1.00 94.38 100 ALA A O 1
ATOM 809 N N . ASP A 1 101 ? 20.163 4.152 -2.010 1.00 94.81 101 ASP A N 1
ATOM 810 C CA . ASP A 1 101 ? 19.724 3.767 -0.667 1.00 94.81 101 ASP A CA 1
ATOM 811 C C . ASP A 1 101 ? 18.244 3.390 -0.666 1.00 94.81 101 ASP A C 1
ATOM 813 O O . ASP A 1 101 ? 17.867 2.371 -0.089 1.00 94.81 101 ASP A O 1
ATOM 817 N N . PHE A 1 102 ? 17.410 4.149 -1.385 1.00 97.56 102 PHE A N 1
ATOM 818 C CA . PHE A 1 102 ? 15.997 3.816 -1.572 1.00 97.56 102 PHE A CA 1
ATOM 819 C C . PHE A 1 102 ? 15.813 2.395 -2.120 1.00 97.56 102 PHE A C 1
ATO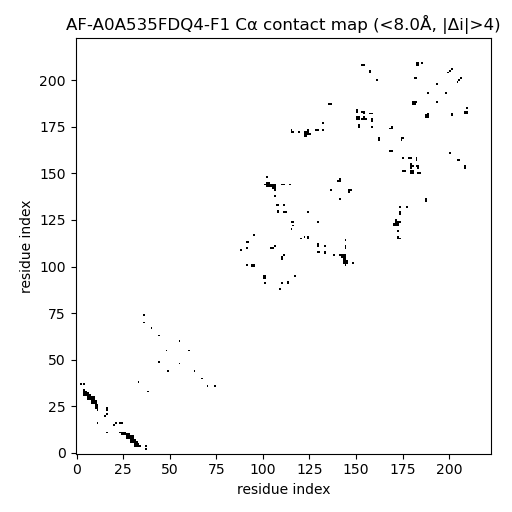M 821 O O . PHE A 1 102 ? 15.026 1.617 -1.586 1.00 97.56 102 PHE A O 1
ATOM 828 N N . LEU A 1 103 ? 16.599 2.010 -3.129 1.00 98.00 103 LEU A N 1
ATOM 829 C CA . LEU A 1 103 ? 16.520 0.676 -3.727 1.00 98.00 103 LEU A CA 1
ATOM 830 C C . LEU A 1 103 ? 16.967 -0.460 -2.784 1.00 98.00 103 LEU A C 1
ATOM 832 O O . LEU A 1 103 ? 16.708 -1.627 -3.074 1.00 98.00 103 LEU A O 1
ATOM 836 N N . LEU A 1 104 ? 17.631 -0.167 -1.660 1.00 97.12 104 LEU A N 1
ATOM 837 C CA . LEU A 1 104 ? 17.994 -1.185 -0.664 1.00 97.12 104 LEU A CA 1
ATOM 838 C C . LEU A 1 104 ? 16.838 -1.555 0.271 1.00 97.12 104 LEU A C 1
ATOM 840 O O . LEU A 1 104 ? 16.964 -2.541 1.001 1.00 97.12 104 LEU A O 1
ATOM 844 N N . GLN A 1 105 ? 15.742 -0.796 0.259 1.00 97.75 105 GLN A N 1
ATOM 845 C CA . GLN A 1 105 ? 14.587 -1.071 1.104 1.00 97.75 105 GLN A CA 1
ATOM 846 C C . GLN A 1 105 ? 13.875 -2.370 0.702 1.00 97.75 105 GLN A C 1
ATOM 848 O O . GLN A 1 105 ? 13.861 -2.719 -0.486 1.00 97.75 105 GLN A O 1
ATOM 853 N N . PRO A 1 106 ? 13.287 -3.091 1.677 1.00 98.00 106 PRO A N 1
ATOM 854 C CA . PRO A 1 106 ? 12.480 -4.267 1.394 1.00 98.00 106 PRO A CA 1
ATOM 855 C C . PRO A 1 106 ? 11.236 -3.901 0.579 1.00 98.00 106 PRO A C 1
ATOM 857 O O . PRO A 1 106 ? 10.727 -2.781 0.665 1.00 98.00 106 PRO A O 1
ATOM 860 N N . ILE A 1 107 ? 10.740 -4.852 -0.212 1.00 98.19 107 ILE A N 1
ATOM 861 C CA . ILE A 1 107 ? 9.470 -4.679 -0.918 1.00 98.19 107 ILE A CA 1
ATOM 862 C C . ILE A 1 107 ? 8.315 -4.888 0.062 1.00 98.19 107 ILE A C 1
ATOM 864 O O . ILE A 1 107 ? 8.123 -5.976 0.600 1.00 98.19 107 ILE A O 1
ATOM 868 N N . ASP A 1 108 ? 7.514 -3.846 0.232 1.00 97.19 108 ASP A N 1
ATOM 869 C CA . ASP A 1 108 ? 6.181 -3.885 0.813 1.00 97.19 108 ASP A CA 1
ATOM 870 C C . ASP A 1 108 ? 5.240 -3.007 -0.025 1.00 97.19 108 ASP A C 1
ATOM 872 O O . ASP A 1 108 ? 5.607 -2.508 -1.092 1.00 97.19 108 ASP A O 1
ATOM 876 N N . TYR A 1 109 ? 4.000 -2.833 0.428 1.00 97.12 109 TYR A N 1
ATOM 877 C CA . TYR A 1 109 ? 3.030 -2.018 -0.294 1.00 97.12 109 TYR A CA 1
ATOM 878 C C . TYR A 1 109 ? 3.470 -0.553 -0.442 1.00 97.12 109 TYR A C 1
ATOM 880 O O . TYR A 1 109 ? 3.362 0.017 -1.531 1.00 97.12 109 TYR A O 1
ATOM 888 N N . ASP A 1 110 ? 3.973 0.057 0.628 1.00 97.50 110 ASP A N 1
ATOM 889 C CA . ASP A 1 110 ? 4.317 1.476 0.679 1.00 97.50 110 ASP A CA 1
ATOM 890 C C . ASP A 1 110 ? 5.601 1.760 -0.124 1.00 97.50 110 ASP A C 1
ATOM 892 O O . ASP A 1 110 ? 5.635 2.698 -0.931 1.00 97.50 110 ASP A O 1
ATOM 896 N N . THR A 1 111 ? 6.627 0.910 -0.005 1.00 98.00 111 THR A N 1
ATOM 897 C CA . THR A 1 111 ? 7.881 1.040 -0.767 1.00 98.00 111 THR A CA 1
ATOM 898 C C . THR A 1 111 ? 7.680 0.752 -2.251 1.00 98.00 111 THR A C 1
ATOM 900 O O . THR A 1 111 ? 8.189 1.500 -3.090 1.00 98.00 111 THR A O 1
ATOM 903 N N . LEU A 1 112 ? 6.882 -0.262 -2.613 1.00 98.00 112 LEU A N 1
ATOM 904 C CA . LEU A 1 112 ? 6.563 -0.565 -4.013 1.00 98.00 112 LEU A CA 1
ATOM 905 C C . LEU A 1 112 ? 5.737 0.556 -4.656 1.00 98.00 112 LEU A C 1
ATOM 907 O O . LEU A 1 112 ? 5.921 0.872 -5.837 1.00 98.00 112 LEU A O 1
ATOM 911 N N . THR A 1 113 ? 4.832 1.172 -3.890 1.00 97.19 113 THR A N 1
ATOM 912 C CA . THR A 1 113 ? 4.046 2.330 -4.339 1.00 97.19 113 THR A CA 1
ATOM 913 C C . THR A 1 113 ? 4.965 3.514 -4.616 1.00 97.19 113 THR A C 1
ATOM 915 O O . THR A 1 113 ? 4.948 4.070 -5.718 1.00 97.19 113 THR A O 1
ATOM 918 N N . ALA A 1 114 ? 5.843 3.851 -3.666 1.00 97.25 114 ALA A N 1
ATOM 919 C CA . ALA A 1 114 ? 6.838 4.905 -3.845 1.00 97.25 114 ALA A CA 1
ATOM 920 C C . ALA A 1 114 ? 7.753 4.633 -5.051 1.00 97.25 114 ALA A C 1
ATOM 922 O O . ALA A 1 114 ? 8.000 5.535 -5.853 1.00 97.25 114 ALA A O 1
ATOM 923 N N . TYR A 1 115 ? 8.188 3.384 -5.230 1.00 97.94 115 TYR A N 1
ATOM 924 C CA . TYR A 1 115 ? 9.019 2.970 -6.358 1.00 97.94 115 TYR A CA 1
ATOM 925 C C . TYR A 1 115 ? 8.298 3.163 -7.690 1.00 97.94 115 TYR A C 1
ATOM 927 O O . TYR A 1 115 ? 8.865 3.726 -8.623 1.00 97.94 115 TYR A O 1
ATOM 935 N N . SER A 1 116 ? 7.027 2.769 -7.765 1.00 97.19 116 SER A N 1
ATOM 936 C CA . SER A 1 116 ? 6.207 2.916 -8.970 1.00 97.19 116 SER A CA 1
ATOM 937 C C . SER A 1 116 ? 6.062 4.380 -9.387 1.00 97.19 116 SER A C 1
ATOM 939 O O . SER A 1 116 ? 6.228 4.704 -10.563 1.00 97.19 116 SER A O 1
ATOM 941 N N . HIS A 1 117 ? 5.813 5.271 -8.422 1.00 95.81 117 HIS A N 1
ATOM 942 C CA . HIS A 1 117 ? 5.735 6.713 -8.662 1.00 95.81 117 HIS A CA 1
ATOM 943 C C . HIS A 1 117 ? 7.079 7.320 -9.065 1.00 95.81 117 HIS A C 1
ATOM 945 O O . HIS A 1 117 ? 7.132 8.149 -9.971 1.00 95.81 117 HIS A O 1
ATOM 951 N N . TRP A 1 118 ? 8.162 6.911 -8.407 1.00 96.44 118 TRP A N 1
ATOM 952 C CA . TRP A 1 118 ? 9.502 7.404 -8.703 1.00 96.44 118 TRP A CA 1
ATOM 953 C C . TRP A 1 118 ? 9.988 6.957 -10.087 1.00 96.44 118 TRP A C 1
ATOM 955 O O . TRP A 1 118 ? 10.504 7.768 -10.855 1.00 96.44 118 TRP A O 1
ATOM 965 N N . LYS A 1 119 ? 9.787 5.680 -10.429 1.00 96.25 119 LYS A N 1
ATOM 966 C CA . LYS A 1 119 ? 10.243 5.086 -11.690 1.00 96.25 119 LYS A CA 1
ATOM 967 C C . LYS A 1 119 ? 9.399 5.533 -12.883 1.00 96.25 119 LYS A C 1
ATOM 969 O O . LYS A 1 119 ? 9.933 5.723 -13.976 1.00 96.25 119 LYS A O 1
ATOM 974 N N . PHE A 1 120 ? 8.093 5.719 -12.678 1.00 95.31 120 PHE A N 1
ATOM 975 C CA . PHE A 1 120 ? 7.140 6.068 -13.731 1.00 95.31 120 PHE A CA 1
ATOM 976 C C . PHE A 1 120 ? 6.249 7.268 -13.350 1.00 95.31 120 PHE A C 1
ATOM 978 O O . PHE A 1 120 ? 5.030 7.126 -13.232 1.00 95.31 120 PHE A O 1
ATOM 985 N N . PRO A 1 121 ? 6.818 8.481 -13.224 1.00 93.94 121 PRO A N 1
ATOM 986 C CA . PRO A 1 121 ? 6.122 9.646 -12.665 1.00 93.94 121 PRO A CA 1
ATOM 987 C C . PRO A 1 121 ? 4.937 10.153 -13.500 1.00 93.94 121 PRO A C 1
ATOM 989 O O . PRO A 1 121 ? 4.106 10.907 -13.000 1.00 93.94 121 PRO A O 1
ATOM 992 N N . HIS A 1 122 ? 4.852 9.769 -14.775 1.00 92.94 122 HIS A N 1
ATOM 993 C CA . HIS A 1 122 ? 3.803 10.218 -15.697 1.00 92.94 122 HIS A CA 1
ATOM 994 C C . HIS A 1 122 ? 2.648 9.226 -15.854 1.00 92.94 122 HIS A C 1
ATOM 996 O O . HIS A 1 122 ? 1.728 9.488 -16.628 1.00 92.94 122 HIS A O 1
ATOM 1002 N N . LEU A 1 123 ? 2.709 8.076 -15.183 1.00 92.12 123 LEU A N 1
ATOM 1003 C CA . LEU A 1 123 ? 1.686 7.045 -15.297 1.00 92.12 123 LEU A CA 1
ATOM 1004 C C . LEU A 1 123 ? 0.694 7.123 -14.148 1.00 92.12 123 LEU A C 1
ATOM 1006 O O . LEU A 1 123 ? 1.012 7.574 -13.048 1.00 92.12 123 LEU A O 1
ATOM 1010 N N . GLN A 1 124 ? -0.521 6.655 -14.419 1.00 90.69 124 GLN A N 1
ATOM 1011 C CA . GLN A 1 124 ? -1.521 6.528 -13.375 1.00 90.69 124 GLN A CA 1
ATOM 1012 C C . GLN A 1 124 ? -1.141 5.414 -12.403 1.00 90.69 124 GLN A C 1
ATOM 1014 O O . GLN A 1 124 ? -0.426 4.465 -12.741 1.00 90.69 124 GLN A O 1
ATOM 1019 N N . HIS A 1 125 ? -1.669 5.527 -11.191 1.00 89.12 125 HIS A N 1
ATOM 1020 C CA . HIS A 1 125 ? -1.503 4.533 -10.149 1.00 89.12 125 HIS A CA 1
ATOM 1021 C C . HIS A 1 125 ? -2.861 3.969 -9.752 1.00 89.12 125 HIS A C 1
ATOM 1023 O O . HIS A 1 125 ? -3.856 4.693 -9.703 1.00 89.12 125 HIS A O 1
ATOM 1029 N N . SER A 1 126 ? -2.899 2.670 -9.488 1.00 93.50 126 SER A N 1
ATOM 1030 C CA . SER A 1 126 ? -4.106 1.969 -9.076 1.00 93.50 126 SER A CA 1
ATOM 1031 C C . SER A 1 126 ? -3.769 1.101 -7.881 1.00 93.50 126 SER A C 1
ATOM 1033 O O . SER A 1 126 ? -3.003 0.152 -8.020 1.00 93.50 126 SER A O 1
ATOM 1035 N N . GLU A 1 127 ? -4.376 1.406 -6.734 1.00 94.12 127 GLU A N 1
ATOM 1036 C CA . GLU A 1 127 ? -4.199 0.626 -5.503 1.00 94.12 127 GLU A CA 1
ATOM 1037 C C . GLU A 1 127 ? -4.522 -0.853 -5.740 1.00 94.12 127 GLU A C 1
ATOM 1039 O O . GLU A 1 127 ? -3.748 -1.726 -5.370 1.00 94.12 127 GLU A O 1
ATOM 1044 N N . LEU A 1 128 ? -5.606 -1.142 -6.472 1.00 95.31 128 LEU A N 1
ATOM 1045 C CA . LEU A 1 128 ? -5.992 -2.511 -6.819 1.00 95.31 128 LEU A CA 1
ATOM 1046 C C . LEU A 1 128 ? -4.882 -3.257 -7.572 1.00 95.31 128 LEU A C 1
ATOM 1048 O O . LEU A 1 128 ? -4.559 -4.394 -7.230 1.00 95.31 128 LEU A O 1
ATOM 1052 N N . TRP A 1 129 ? -4.323 -2.648 -8.621 1.00 95.06 129 TRP A N 1
ATOM 1053 C CA . TRP A 1 129 ? -3.273 -3.296 -9.410 1.00 95.06 129 TRP A CA 1
ATOM 1054 C C . TRP A 1 129 ? -1.951 -3.375 -8.659 1.00 95.06 129 TRP A C 1
ATOM 1056 O O . TRP A 1 129 ? -1.202 -4.328 -8.851 1.00 95.06 129 TRP A O 1
ATOM 1066 N N . GLN A 1 130 ? -1.692 -2.412 -7.782 1.00 95.88 130 GLN A N 1
ATOM 1067 C CA . GLN A 1 130 ? -0.521 -2.388 -6.926 1.00 95.88 130 GLN A CA 1
ATOM 1068 C C . GLN A 1 130 ? -0.541 -3.537 -5.915 1.00 95.88 130 GLN A C 1
ATOM 1070 O O . GLN A 1 130 ? 0.440 -4.270 -5.798 1.00 95.88 130 GLN A O 1
ATOM 1075 N N . THR A 1 131 ? -1.675 -3.737 -5.236 1.00 97.00 131 THR A N 1
ATOM 1076 C CA . THR A 1 131 ? -1.880 -4.862 -4.319 1.00 97.00 131 THR A CA 1
ATOM 1077 C C . THR A 1 131 ? -1.736 -6.191 -5.048 1.00 97.00 131 THR A C 1
ATOM 1079 O O . THR A 1 131 ? -0.987 -7.047 -4.591 1.00 97.00 131 THR A O 1
ATOM 1082 N N . ARG A 1 132 ? -2.366 -6.342 -6.222 1.00 96.12 132 ARG A N 1
ATOM 1083 C CA . ARG A 1 132 ? -2.235 -7.569 -7.024 1.00 96.12 132 ARG A CA 1
ATOM 1084 C C . ARG A 1 132 ? -0.796 -7.850 -7.435 1.00 96.12 132 ARG A C 1
ATOM 1086 O O . ARG A 1 132 ? -0.332 -8.970 -7.284 1.00 96.12 132 ARG A O 1
ATOM 1093 N N . LEU A 1 133 ? -0.070 -6.834 -7.904 1.00 96.19 133 LEU A N 1
ATOM 1094 C CA . LEU A 1 133 ? 1.339 -6.998 -8.249 1.00 96.19 133 LEU A CA 1
ATOM 1095 C C . LEU A 1 133 ? 2.153 -7.471 -7.039 1.00 96.19 133 LEU A C 1
ATOM 1097 O O . LEU A 1 133 ? 2.976 -8.368 -7.188 1.00 96.19 133 LEU A O 1
ATOM 1101 N N . LEU A 1 134 ? 1.924 -6.895 -5.856 1.00 97.25 134 LEU A N 1
ATOM 1102 C CA . LEU A 1 134 ? 2.609 -7.310 -4.634 1.00 97.25 134 LEU A CA 1
ATOM 1103 C C . LEU A 1 134 ? 2.297 -8.769 -4.261 1.00 97.25 134 LEU A C 1
ATOM 1105 O O . LEU A 1 134 ? 3.212 -9.500 -3.894 1.00 97.25 134 LEU A O 1
ATOM 1109 N N . GLU A 1 135 ? 1.040 -9.199 -4.388 1.00 96.25 135 GLU A N 1
ATOM 1110 C CA . GLU A 1 135 ? 0.614 -10.590 -4.161 1.00 96.25 135 GLU A CA 1
ATOM 1111 C C . GLU A 1 135 ? 1.240 -11.569 -5.171 1.00 96.25 135 GLU A C 1
ATOM 1113 O O . GLU A 1 135 ? 1.578 -12.703 -4.827 1.00 96.25 135 GLU A O 1
ATOM 1118 N N . ASP A 1 136 ? 1.429 -11.126 -6.414 1.00 95.62 136 ASP A N 1
ATOM 1119 C CA . ASP A 1 136 ? 1.999 -11.932 -7.492 1.00 95.62 136 ASP A CA 1
ATOM 1120 C C . ASP A 1 136 ? 3.534 -12.057 -7.402 1.00 95.62 136 ASP A C 1
ATOM 1122 O O . ASP A 1 136 ? 4.126 -13.013 -7.933 1.00 95.62 136 ASP A O 1
ATOM 1126 N N . LEU A 1 137 ? 4.204 -11.114 -6.732 1.00 95.81 137 LEU A N 1
ATOM 1127 C CA . LEU A 1 137 ? 5.652 -11.129 -6.534 1.00 95.81 137 LEU A CA 1
ATOM 1128 C C . LEU A 1 137 ? 6.079 -12.273 -5.606 1.00 95.81 137 LEU A C 1
ATOM 1130 O O . LEU A 1 137 ? 5.534 -12.495 -4.530 1.00 95.81 137 LEU A O 1
ATOM 1134 N N . ASN A 1 138 ? 7.133 -12.988 -6.003 1.00 95.56 138 ASN A N 1
ATOM 1135 C CA . ASN A 1 138 ? 7.812 -13.903 -5.091 1.00 95.56 138 ASN A CA 1
ATOM 1136 C C . ASN A 1 138 ? 8.772 -13.097 -4.204 1.00 95.56 138 ASN A C 1
ATOM 1138 O O . ASN A 1 138 ? 9.887 -12.799 -4.633 1.00 95.56 138 ASN A O 1
ATOM 1142 N N . LEU A 1 139 ? 8.348 -12.768 -2.983 1.00 94.81 139 LEU A N 1
ATOM 1143 C CA . LEU A 1 139 ? 9.132 -11.963 -2.037 1.00 94.81 139 LEU A CA 1
ATOM 1144 C C . LEU A 1 139 ? 10.372 -12.679 -1.472 1.00 94.81 139 LEU A C 1
ATOM 1146 O O . LEU A 1 139 ? 11.225 -12.025 -0.884 1.00 94.81 139 LEU A O 1
ATOM 1150 N N . GLU A 1 140 ? 10.531 -13.991 -1.686 1.00 94.75 140 GLU A N 1
ATOM 1151 C CA . GLU A 1 140 ? 11.800 -14.683 -1.400 1.00 94.75 140 GLU A CA 1
ATOM 1152 C C . GLU A 1 140 ? 12.861 -14.385 -2.468 1.00 94.75 140 GLU A C 1
ATOM 1154 O O . GLU A 1 140 ? 14.060 -14.438 -2.199 1.00 94.75 140 GLU A O 1
ATOM 1159 N N . ARG A 1 141 ? 12.421 -14.071 -3.693 1.00 94.81 141 ARG A N 1
ATOM 1160 C CA . ARG A 1 141 ? 13.289 -13.712 -4.821 1.00 94.81 141 ARG A CA 1
ATOM 1161 C C . ARG A 1 141 ? 13.459 -12.203 -4.970 1.00 94.81 141 ARG A C 1
ATOM 1163 O O . ARG A 1 141 ? 14.546 -11.750 -5.304 1.00 94.81 141 ARG A O 1
ATOM 1170 N N . TYR A 1 142 ? 12.380 -11.454 -4.780 1.00 97.12 142 TYR A N 1
ATOM 1171 C CA . TYR A 1 142 ? 12.332 -9.999 -4.862 1.00 97.12 142 TYR A CA 1
ATOM 1172 C C . TYR A 1 142 ? 12.227 -9.438 -3.450 1.00 97.12 142 TYR A C 1
ATOM 1174 O O . TYR A 1 142 ? 11.157 -9.020 -3.011 1.00 97.12 142 TYR A O 1
ATOM 1182 N N . VAL A 1 143 ? 13.338 -9.502 -2.719 1.00 97.44 143 VAL A N 1
ATOM 1183 C CA . VAL A 1 143 ? 13.381 -9.118 -1.305 1.00 97.44 143 VAL A CA 1
ATOM 1184 C C . VAL A 1 143 ? 13.428 -7.598 -1.185 1.00 97.44 143 VAL A C 1
ATOM 1186 O O . VAL A 1 143 ? 12.790 -7.024 -0.304 1.00 97.44 143 VAL A O 1
ATOM 1189 N N . ARG A 1 144 ? 14.184 -6.937 -2.067 1.00 98.25 144 ARG A N 1
ATOM 1190 C CA . ARG A 1 144 ? 14.423 -5.489 -2.070 1.00 98.25 144 ARG A CA 1
ATOM 1191 C C . ARG A 1 144 ? 13.986 -4.850 -3.377 1.00 98.25 144 ARG A C 1
ATOM 1193 O O . ARG A 1 144 ? 13.963 -5.491 -4.426 1.00 98.25 144 ARG A O 1
ATOM 1200 N N . LEU A 1 145 ? 13.725 -3.545 -3.333 1.00 98.50 145 LEU A N 1
ATOM 1201 C CA . LEU A 1 145 ? 13.365 -2.766 -4.521 1.00 98.50 145 LEU A CA 1
ATOM 1202 C C . LEU A 1 145 ? 14.409 -2.870 -5.643 1.00 98.50 145 LEU A C 1
ATOM 1204 O O . LEU A 1 145 ? 14.037 -2.878 -6.812 1.00 98.50 145 LEU A O 1
ATOM 1208 N N . ARG A 1 146 ? 15.699 -3.004 -5.310 1.00 98.19 146 ARG A N 1
ATOM 1209 C CA . ARG A 1 146 ? 16.775 -3.232 -6.286 1.00 98.19 146 ARG A CA 1
ATOM 1210 C C . ARG A 1 146 ? 16.560 -4.495 -7.117 1.00 98.19 146 ARG A C 1
ATOM 1212 O O . ARG A 1 146 ? 16.787 -4.446 -8.319 1.00 98.19 146 ARG A O 1
ATOM 1219 N N . ASP A 1 147 ? 16.092 -5.584 -6.512 1.00 98.00 147 ASP A N 1
ATOM 1220 C CA . ASP A 1 147 ? 15.880 -6.856 -7.215 1.00 98.00 147 ASP A CA 1
ATOM 1221 C C . ASP A 1 147 ? 14.812 -6.693 -8.310 1.00 98.00 147 ASP A C 1
ATOM 1223 O O . ASP A 1 147 ? 14.921 -7.233 -9.414 1.00 98.00 147 ASP A O 1
ATOM 1227 N N . LEU A 1 148 ? 13.771 -5.908 -8.011 1.00 98.19 148 LEU A N 1
ATOM 1228 C CA . LEU A 1 148 ? 12.747 -5.534 -8.980 1.00 98.19 148 LEU A CA 1
ATOM 1229 C C . LEU A 1 148 ? 13.289 -4.535 -10.013 1.00 98.19 148 LEU A C 1
ATOM 1231 O O . LEU A 1 148 ? 13.019 -4.682 -11.205 1.00 98.19 148 LEU A O 1
ATOM 1235 N N . ASP A 1 149 ? 14.066 -3.542 -9.581 1.00 98.31 149 ASP A N 1
ATOM 1236 C CA . ASP A 1 149 ? 14.634 -2.518 -10.461 1.00 98.31 149 ASP A CA 1
ATOM 1237 C C . ASP A 1 149 ? 15.573 -3.105 -11.514 1.00 98.31 149 ASP A C 1
ATOM 1239 O O . ASP A 1 149 ? 15.498 -2.730 -12.681 1.00 98.31 149 ASP A O 1
ATOM 1243 N N . GLU A 1 150 ? 16.382 -4.095 -11.142 1.00 97.56 150 GLU A N 1
ATOM 1244 C CA . GLU A 1 150 ? 17.240 -4.830 -12.071 1.00 97.56 150 GLU A CA 1
ATOM 1245 C C . GLU A 1 150 ? 16.428 -5.543 -13.157 1.00 97.56 150 GLU A C 1
ATOM 1247 O O . GLU A 1 150 ? 16.821 -5.554 -14.327 1.00 97.56 150 GLU A O 1
ATOM 1252 N N . VAL A 1 151 ? 15.266 -6.102 -12.806 1.00 96.56 151 VAL A N 1
ATOM 1253 C CA . VAL A 1 151 ? 14.347 -6.696 -13.785 1.00 96.56 151 VAL A CA 1
ATOM 1254 C C . VAL A 1 151 ? 13.762 -5.636 -14.711 1.00 96.56 151 VAL A C 1
ATOM 1256 O O . VAL A 1 151 ? 13.722 -5.846 -15.925 1.00 96.56 151 VAL A O 1
ATOM 1259 N N . VAL A 1 152 ? 13.329 -4.504 -14.159 1.00 97.12 152 VAL A N 1
ATOM 1260 C CA . VAL A 1 152 ? 12.774 -3.388 -14.935 1.00 97.12 152 VAL A CA 1
ATOM 1261 C C . VAL A 1 152 ? 13.814 -2.826 -15.903 1.00 97.12 152 VAL A C 1
ATOM 1263 O O . VAL A 1 152 ? 13.521 -2.676 -17.089 1.00 97.12 152 VAL A O 1
ATOM 1266 N N . GLU A 1 153 ? 15.041 -2.579 -15.445 1.00 96.38 153 GLU A N 1
ATOM 1267 C CA . GLU A 1 153 ? 16.125 -2.078 -16.295 1.00 96.38 153 GLU A CA 1
ATOM 1268 C C . GLU A 1 153 ? 16.532 -3.099 -17.356 1.00 96.38 153 GLU A C 1
ATOM 1270 O O . GLU A 1 153 ? 16.671 -2.747 -18.528 1.00 96.38 153 GLU A O 1
ATOM 1275 N N . ARG A 1 154 ? 16.633 -4.384 -16.998 1.00 94.75 154 ARG A N 1
ATOM 1276 C CA . ARG A 1 154 ? 16.930 -5.446 -17.967 1.00 94.75 154 ARG A CA 1
ATOM 1277 C C . ARG A 1 154 ? 15.851 -5.562 -19.046 1.00 94.75 154 ARG A C 1
ATOM 1279 O O . ARG A 1 154 ? 16.170 -5.847 -20.197 1.00 94.75 154 ARG A O 1
ATOM 1286 N N . ALA A 1 155 ? 14.583 -5.348 -18.697 1.00 95.25 155 ALA A N 1
ATOM 1287 C CA . ALA A 1 155 ? 13.463 -5.430 -19.631 1.00 95.25 155 ALA A CA 1
ATOM 1288 C C . ALA A 1 155 ? 13.197 -4.134 -20.415 1.00 95.25 155 ALA A C 1
ATOM 1290 O O . ALA A 1 155 ? 12.360 -4.145 -21.319 1.00 95.25 155 ALA A O 1
ATOM 1291 N N . LYS A 1 156 ? 13.863 -3.026 -20.078 1.00 93.75 156 LYS A N 1
ATOM 1292 C CA . LYS A 1 156 ? 13.506 -1.666 -20.506 1.00 93.75 156 LYS A CA 1
ATOM 1293 C C . LYS A 1 156 ? 13.294 -1.529 -22.009 1.00 93.75 156 LYS A C 1
ATOM 1295 O O . LYS A 1 156 ? 12.214 -1.125 -22.435 1.00 93.75 156 LYS A O 1
ATOM 1300 N N . ASP A 1 157 ? 14.276 -1.929 -22.813 1.00 91.81 157 ASP A N 1
ATOM 1301 C CA . ASP A 1 157 ? 14.196 -1.818 -24.275 1.00 91.81 157 ASP A CA 1
ATOM 1302 C C . ASP A 1 157 ? 13.065 -2.675 -24.856 1.00 91.81 157 ASP A C 1
ATOM 1304 O O . ASP A 1 157 ? 12.397 -2.281 -25.815 1.00 91.81 157 ASP A O 1
ATOM 1308 N N . ALA A 1 158 ? 12.821 -3.843 -24.256 1.00 92.94 158 ALA A N 1
ATOM 1309 C CA . ALA A 1 158 ? 11.763 -4.745 -24.685 1.00 92.94 158 ALA A CA 1
ATOM 1310 C C . ALA A 1 158 ? 10.373 -4.192 -24.378 1.00 92.94 158 ALA A C 1
ATOM 1312 O O . ALA A 1 158 ? 9.488 -4.204 -25.236 1.00 92.94 158 ALA A O 1
ATOM 1313 N N . VAL A 1 159 ? 10.196 -3.661 -23.170 1.00 94.31 159 VAL A N 1
ATOM 1314 C CA . VAL A 1 159 ? 8.941 -3.058 -22.724 1.00 94.31 159 VAL A CA 1
ATOM 1315 C C . VAL A 1 159 ? 8.637 -1.782 -23.506 1.00 94.31 159 VAL A C 1
ATOM 1317 O O . VAL A 1 159 ? 7.498 -1.603 -23.927 1.00 94.31 159 VAL A O 1
ATOM 1320 N N . VAL A 1 160 ? 9.637 -0.931 -23.767 1.00 92.06 160 VAL A N 1
ATOM 1321 C CA 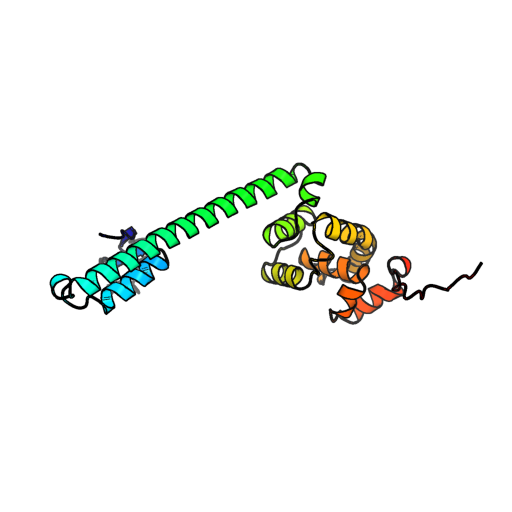. VAL A 1 160 ? 9.465 0.296 -24.567 1.00 92.06 160 VAL A CA 1
ATOM 1322 C C . VAL A 1 160 ? 9.007 -0.033 -25.986 1.00 92.06 160 VAL A C 1
ATOM 1324 O O . VAL A 1 160 ? 7.993 0.497 -26.429 1.00 92.06 160 VAL A O 1
ATOM 1327 N N . ARG A 1 161 ? 9.676 -0.964 -26.671 1.00 91.69 161 ARG A N 1
ATOM 1328 C CA . ARG A 1 161 ? 9.259 -1.398 -28.015 1.00 91.69 161 ARG A CA 1
ATOM 1329 C C . ARG A 1 161 ? 7.875 -2.040 -28.013 1.00 91.69 161 ARG A C 1
ATOM 1331 O O . ARG A 1 161 ? 7.068 -1.779 -28.896 1.00 91.69 161 ARG A O 1
ATOM 1338 N N . TYR A 1 162 ? 7.568 -2.864 -27.010 1.00 93.12 162 TYR A N 1
ATOM 1339 C CA . TYR A 1 162 ? 6.245 -3.480 -26.921 1.00 93.12 162 TYR A CA 1
ATOM 1340 C C . TYR A 1 162 ? 5.137 -2.446 -26.666 1.00 93.12 162 TYR A C 1
ATOM 1342 O O . TYR A 1 162 ? 4.030 -2.583 -27.185 1.00 93.12 162 TYR A O 1
ATOM 1350 N N . ARG A 1 163 ? 5.435 -1.380 -25.917 1.00 93.31 163 ARG A N 1
ATOM 1351 C CA . ARG A 1 163 ? 4.534 -0.237 -25.742 1.00 93.31 163 ARG A CA 1
ATOM 1352 C C . ARG A 1 163 ? 4.279 0.503 -27.052 1.00 93.31 163 ARG A C 1
ATOM 1354 O O . ARG A 1 163 ? 3.150 0.928 -27.260 1.00 93.31 163 ARG A O 1
ATOM 1361 N N . GLU A 1 164 ? 5.277 0.666 -27.917 1.00 92.31 164 GLU A N 1
ATOM 1362 C CA . GLU A 1 164 ? 5.084 1.298 -29.232 1.00 92.31 164 GLU A CA 1
ATOM 1363 C C . GLU A 1 164 ? 4.082 0.516 -30.091 1.00 92.31 164 GLU A C 1
ATOM 1365 O O . GLU A 1 164 ? 3.226 1.119 -30.736 1.00 92.31 164 GLU A O 1
ATOM 1370 N N . ASP A 1 165 ? 4.129 -0.821 -30.038 1.00 90.31 165 ASP A N 1
ATOM 1371 C CA . ASP A 1 165 ? 3.156 -1.675 -30.728 1.00 90.31 165 ASP A CA 1
ATOM 1372 C C . ASP A 1 165 ? 1.755 -1.617 -30.087 1.00 90.31 165 ASP A C 1
ATOM 1374 O O . ASP A 1 165 ? 0.743 -1.760 -30.774 1.00 90.31 165 ASP A O 1
ATOM 1378 N N . MET A 1 166 ? 1.690 -1.477 -28.757 1.00 91.88 166 MET A N 1
ATOM 1379 C CA . MET A 1 166 ? 0.472 -1.628 -27.947 1.00 91.88 166 MET A CA 1
ATOM 1380 C C . MET A 1 166 ? 0.305 -0.480 -26.931 1.00 91.88 166 MET A C 1
ATOM 1382 O O . MET A 1 166 ? 0.253 -0.727 -25.723 1.00 91.88 166 MET A O 1
ATOM 1386 N N . PRO A 1 167 ? 0.179 0.787 -27.364 1.00 90.25 167 PRO A N 1
ATOM 1387 C CA . PRO A 1 167 ? 0.246 1.937 -26.457 1.00 90.25 167 PRO A CA 1
ATOM 1388 C C . PRO A 1 167 ? -0.885 1.960 -25.421 1.00 90.25 167 PRO A C 1
ATOM 1390 O O . PRO A 1 167 ? -0.677 2.360 -24.279 1.00 90.25 167 PRO A O 1
ATOM 1393 N N . ASN A 1 168 ? -2.070 1.462 -25.786 1.00 92.56 168 ASN A N 1
ATOM 1394 C CA . ASN A 1 168 ? -3.251 1.461 -24.918 1.00 92.56 168 ASN A CA 1
ATOM 1395 C C . ASN A 1 168 ? -3.178 0.446 -23.762 1.00 92.56 168 ASN A C 1
ATOM 1397 O O . ASN A 1 168 ? -4.070 0.444 -22.916 1.00 92.56 168 ASN A O 1
ATOM 1401 N N . TRP A 1 169 ? -2.169 -0.432 -23.739 1.00 90.56 169 TRP A N 1
ATOM 1402 C CA . TRP A 1 169 ? -1.990 -1.480 -22.719 1.00 90.56 169 TRP A CA 1
ATOM 1403 C C . TRP A 1 169 ? -1.020 -1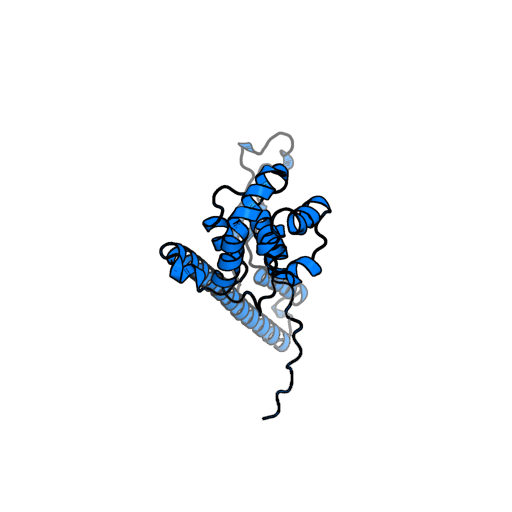.070 -21.601 1.00 90.56 169 TRP A C 1
ATOM 1405 O O . TRP A 1 169 ? -0.654 -1.899 -20.774 1.00 90.56 169 TRP A O 1
ATOM 1415 N N . PHE A 1 170 ? -0.583 0.189 -21.606 1.00 93.12 170 PHE A N 1
ATOM 1416 C CA . PHE A 1 170 ? 0.389 0.757 -20.676 1.00 93.12 170 PHE A CA 1
ATOM 1417 C C . PHE A 1 170 ? -0.178 2.032 -20.044 1.00 93.12 170 PHE A C 1
ATOM 1419 O O . PHE A 1 170 ? 0.298 3.139 -20.301 1.00 93.12 170 PHE A O 1
ATOM 1426 N N . GLN A 1 171 ? -1.250 1.872 -19.269 1.00 91.25 171 GLN A N 1
ATOM 1427 C CA . GLN A 1 171 ? -1.984 2.977 -18.643 1.00 91.25 171 GLN A CA 1
ATOM 1428 C C . GLN A 1 171 ? -1.495 3.240 -17.216 1.00 91.25 171 GLN A C 1
ATOM 1430 O O . GLN A 1 171 ? -1.434 4.394 -16.780 1.00 91.25 171 GLN A O 1
ATOM 1435 N N . PHE A 1 172 ? -1.104 2.178 -16.512 1.00 94.00 172 PHE A N 1
ATOM 1436 C CA . PHE A 1 172 ? -0.643 2.223 -15.132 1.00 94.00 172 PHE A CA 1
ATOM 1437 C C . PHE A 1 172 ? 0.846 1.897 -15.026 1.00 94.00 172 PHE A C 1
ATOM 1439 O O . PHE A 1 172 ? 1.411 1.181 -15.855 1.00 94.00 172 PHE A O 1
ATOM 1446 N N . SER A 1 173 ? 1.489 2.374 -13.959 1.00 94.56 173 SER A N 1
ATOM 1447 C CA . SER A 1 173 ? 2.869 1.988 -13.625 1.00 94.56 173 SER A CA 1
ATOM 1448 C C . SER A 1 173 ? 3.038 0.471 -13.520 1.00 94.56 173 SER A C 1
ATOM 1450 O O . SER A 1 173 ? 4.040 -0.082 -13.973 1.00 94.56 173 SER A O 1
ATOM 1452 N N . THR A 1 174 ? 2.025 -0.215 -12.992 1.00 95.56 174 THR A N 1
ATOM 1453 C CA . THR A 1 174 ? 2.005 -1.671 -12.841 1.00 95.56 174 THR A CA 1
ATOM 1454 C C . THR A 1 174 ? 2.057 -2.403 -14.177 1.00 95.56 174 THR A C 1
ATOM 1456 O O . THR A 1 174 ? 2.672 -3.460 -14.238 1.00 95.56 174 THR A O 1
ATOM 1459 N N . ASP A 1 175 ? 1.533 -1.837 -15.270 1.00 95.31 175 ASP A N 1
ATOM 1460 C CA . ASP A 1 175 ? 1.634 -2.462 -16.594 1.00 95.31 175 ASP A CA 1
ATOM 1461 C C . ASP A 1 175 ? 3.103 -2.616 -17.009 1.00 95.31 175 ASP A C 1
ATOM 1463 O O . ASP A 1 175 ? 3.524 -3.677 -17.470 1.00 95.31 175 ASP A O 1
ATOM 1467 N N . PHE A 1 176 ? 3.927 -1.592 -16.772 1.00 95.81 176 PHE A N 1
ATOM 1468 C CA . PHE A 1 176 ? 5.362 -1.663 -17.051 1.00 95.81 176 PHE A CA 1
ATOM 1469 C C . PHE A 1 176 ? 6.052 -2.697 -16.166 1.00 95.81 176 PHE A C 1
ATOM 1471 O O . PHE A 1 176 ? 6.862 -3.480 -16.667 1.00 95.81 176 PHE A O 1
ATOM 1478 N N . LEU A 1 177 ? 5.708 -2.743 -14.878 1.00 96.81 177 LEU A N 1
ATOM 1479 C CA . LEU A 1 177 ? 6.293 -3.685 -13.922 1.00 96.81 177 LEU A CA 1
ATOM 1480 C C . LEU A 1 177 ? 5.945 -5.133 -14.283 1.00 96.81 177 LEU A C 1
ATOM 1482 O O . LEU A 1 177 ? 6.839 -5.958 -14.472 1.00 96.81 177 LEU A O 1
ATOM 1486 N N . THR A 1 178 ? 4.662 -5.433 -14.485 1.00 96.38 178 THR A N 1
ATOM 1487 C CA . THR A 1 178 ? 4.177 -6.768 -14.848 1.00 96.38 178 THR A CA 1
ATOM 1488 C C . THR A 1 178 ? 4.729 -7.221 -16.199 1.00 96.38 178 THR A C 1
ATOM 1490 O O . THR A 1 178 ? 5.085 -8.391 -16.351 1.00 96.38 178 THR A O 1
ATOM 1493 N N . LYS A 1 179 ? 4.853 -6.330 -17.197 1.00 95.50 179 LYS A N 1
ATOM 1494 C CA . LYS A 1 179 ? 5.493 -6.692 -18.474 1.00 95.50 179 LYS A CA 1
ATOM 1495 C C . LYS A 1 179 ? 6.995 -6.906 -18.312 1.00 95.50 179 LYS A C 1
ATOM 1497 O O . LYS A 1 179 ? 7.501 -7.862 -18.893 1.00 95.50 179 LYS A O 1
ATOM 1502 N N . SER A 1 180 ? 7.686 -6.105 -17.500 1.00 96.12 180 SER A N 1
ATOM 1503 C CA . SER A 1 180 ? 9.117 -6.293 -17.209 1.00 96.12 180 SER A CA 1
ATOM 1504 C C . SER A 1 180 ? 9.388 -7.659 -16.578 1.00 96.12 180 SER A C 1
ATOM 1506 O O . SER A 1 180 ? 10.209 -8.428 -17.083 1.00 96.12 180 SER A O 1
ATOM 1508 N N . LEU A 1 181 ? 8.615 -8.005 -15.545 1.00 96.25 181 LEU A N 1
ATOM 1509 C CA . LEU A 1 181 ? 8.632 -9.326 -14.915 1.00 96.25 181 LEU A CA 1
ATOM 1510 C C . LEU A 1 181 ? 8.297 -10.422 -15.927 1.00 96.25 181 LEU A C 1
ATOM 1512 O O . LEU A 1 181 ? 9.016 -11.407 -16.028 1.00 96.25 181 LEU A O 1
ATOM 1516 N N . GLY A 1 182 ? 7.271 -10.225 -16.756 1.00 94.69 182 GLY A N 1
ATOM 1517 C CA . GLY A 1 182 ? 6.927 -11.159 -17.824 1.00 94.69 182 GLY A CA 1
ATOM 1518 C C . GLY A 1 182 ? 8.075 -11.401 -18.811 1.00 94.69 182 GLY A C 1
ATOM 1519 O O . GLY A 1 182 ? 8.314 -12.548 -19.186 1.00 94.69 182 GLY A O 1
ATOM 1520 N N . PHE A 1 183 ? 8.821 -10.368 -19.212 1.00 93.00 183 PHE A N 1
ATOM 1521 C CA . PHE A 1 183 ? 9.960 -10.498 -20.130 1.00 93.00 183 PHE A CA 1
ATOM 1522 C C . PHE A 1 183 ? 11.154 -11.229 -19.506 1.00 93.00 183 PHE A C 1
ATOM 1524 O O . PHE A 1 183 ? 11.785 -12.028 -20.199 1.00 93.00 183 PHE A O 1
ATOM 1531 N N . VAL A 1 184 ? 11.450 -10.988 -18.229 1.00 92.88 184 VAL A N 1
ATOM 1532 C CA . VAL A 1 184 ? 12.715 -11.413 -17.601 1.00 92.88 184 VAL A CA 1
ATOM 1533 C C . VAL A 1 184 ? 12.566 -12.630 -16.692 1.00 92.88 184 VAL A C 1
ATOM 1535 O O . VAL A 1 184 ? 13.510 -13.408 -16.575 1.00 92.88 184 VAL A O 1
ATOM 1538 N N . ASP A 1 185 ? 11.410 -12.821 -16.061 1.00 93.62 185 ASP A N 1
ATOM 1539 C CA . ASP A 1 185 ? 11.159 -13.899 -15.110 1.00 93.62 185 ASP A CA 1
ATOM 1540 C C . ASP A 1 185 ? 10.259 -14.995 -15.721 1.00 93.62 185 ASP A C 1
ATOM 1542 O O . ASP A 1 185 ? 9.040 -14.822 -15.840 1.00 93.62 185 ASP A O 1
ATOM 1546 N N . PRO A 1 186 ? 10.827 -16.164 -16.090 1.00 90.75 186 PRO A N 1
ATOM 1547 C CA . PRO A 1 186 ? 10.053 -17.284 -16.613 1.00 90.75 186 PRO A CA 1
ATOM 1548 C C . PRO A 1 186 ? 9.039 -17.848 -15.613 1.00 90.75 186 PRO A C 1
ATOM 1550 O O . PRO A 1 186 ? 7.982 -18.309 -16.038 1.00 90.75 186 PRO A O 1
ATOM 1553 N N . GLU A 1 187 ? 9.332 -17.821 -14.311 1.00 91.31 187 GLU A N 1
ATOM 1554 C CA . GLU A 1 187 ? 8.427 -18.350 -13.285 1.00 91.31 187 GLU A CA 1
ATOM 1555 C C . GLU A 1 187 ? 7.247 -17.408 -13.065 1.00 91.31 187 GLU A C 1
ATOM 1557 O O . GLU A 1 187 ? 6.100 -17.854 -13.002 1.00 91.31 187 GLU A O 1
ATOM 1562 N N . PHE A 1 188 ? 7.495 -16.095 -13.060 1.00 94.25 188 PHE A N 1
ATOM 1563 C CA . PHE A 1 188 ? 6.419 -15.109 -13.124 1.00 94.25 188 PHE A CA 1
ATOM 1564 C C . PHE A 1 188 ? 5.571 -15.330 -14.381 1.00 94.25 188 PHE A C 1
ATOM 1566 O O . PHE A 1 188 ? 4.359 -15.500 -14.289 1.00 94.25 188 PHE A O 1
ATOM 1573 N N . ARG A 1 189 ? 6.196 -15.452 -15.558 1.00 92.19 189 ARG A N 1
ATOM 1574 C CA . ARG A 1 189 ? 5.482 -15.676 -16.824 1.00 92.19 189 ARG A CA 1
ATOM 1575 C C . ARG A 1 189 ? 4.600 -16.923 -16.823 1.00 92.19 189 ARG A C 1
ATOM 1577 O O . ARG A 1 189 ? 3.500 -16.866 -17.355 1.00 92.19 189 ARG A O 1
ATOM 1584 N N . LYS A 1 190 ? 5.069 -18.041 -16.267 1.00 90.56 190 LYS A N 1
ATOM 1585 C CA . LYS A 1 190 ? 4.305 -19.301 -16.222 1.00 90.56 190 LYS A CA 1
ATOM 1586 C C . LYS A 1 190 ? 3.066 -19.209 -15.334 1.00 90.56 190 LYS A C 1
ATOM 1588 O O . LYS A 1 190 ? 2.068 -19.849 -15.647 1.00 90.56 190 LYS A O 1
ATOM 1593 N N . ARG A 1 191 ? 3.131 -18.439 -14.243 1.00 91.19 191 ARG A N 1
ATOM 1594 C CA . ARG A 1 191 ? 2.014 -18.271 -13.298 1.00 91.19 191 ARG A CA 1
ATOM 1595 C C . ARG A 1 191 ? 0.915 -17.333 -13.805 1.00 91.19 191 ARG A C 1
ATOM 1597 O O . ARG A 1 191 ? -0.180 -17.359 -13.258 1.00 91.19 191 ARG A O 1
ATOM 1604 N N . HIS A 1 192 ? 1.186 -16.539 -14.841 1.00 89.19 192 HIS A N 1
ATOM 1605 C CA . HIS A 1 192 ? 0.276 -15.498 -15.319 1.00 89.19 192 HIS A CA 1
ATOM 1606 C C . HIS A 1 192 ? -0.192 -15.772 -16.749 1.00 89.19 192 HIS A C 1
ATOM 1608 O O . HIS A 1 192 ? 0.616 -15.976 -17.659 1.00 89.19 192 HIS A O 1
ATOM 1614 N N . ASP A 1 193 ? -1.504 -15.708 -16.975 1.00 87.81 193 ASP A N 1
ATOM 1615 C CA . ASP A 1 193 ? -2.082 -15.896 -18.306 1.00 87.81 193 ASP A CA 1
ATOM 1616 C C . ASP A 1 193 ? -1.986 -14.615 -19.145 1.00 87.81 193 ASP A C 1
ATOM 1618 O O . ASP A 1 193 ? -2.909 -13.806 -19.257 1.00 87.81 193 ASP A O 1
ATOM 1622 N N . PHE A 1 194 ? -0.810 -14.394 -19.726 1.00 90.44 194 PHE A N 1
ATOM 1623 C CA . PHE A 1 194 ? -0.601 -13.291 -20.650 1.00 90.44 194 PHE A CA 1
ATOM 1624 C C . PHE A 1 194 ? -1.364 -13.515 -21.963 1.00 90.44 194 PHE A C 1
ATOM 1626 O O . PHE A 1 194 ? -1.253 -14.560 -22.611 1.00 90.44 194 PHE A O 1
ATOM 1633 N N . GLY A 1 195 ? -2.070 -12.480 -22.427 1.00 88.50 195 GLY A N 1
ATOM 1634 C CA . GLY A 1 195 ? -2.767 -12.514 -23.714 1.00 88.50 195 GLY A CA 1
ATOM 1635 C C . GLY A 1 195 ? -1.841 -12.896 -24.886 1.00 88.50 195 GLY A C 1
ATOM 1636 O O . GLY A 1 195 ? -0.634 -12.620 -24.830 1.00 88.50 195 GLY A O 1
ATOM 1637 N N . PRO A 1 196 ? -2.373 -13.507 -25.966 1.00 89.25 196 PRO A N 1
ATOM 1638 C CA . PRO A 1 196 ? -1.566 -13.983 -27.094 1.00 89.25 196 PRO A CA 1
ATOM 1639 C C . PRO A 1 196 ? -0.566 -12.950 -27.650 1.00 89.25 196 PRO A C 1
ATOM 1641 O O . PRO A 1 196 ? 0.596 -13.316 -27.826 1.00 89.25 196 PRO A O 1
ATOM 1644 N N . PRO A 1 197 ? -0.923 -11.655 -27.823 1.00 88.31 197 PRO A N 1
ATOM 1645 C CA . PRO A 1 197 ? 0.025 -10.662 -28.330 1.00 88.31 197 PRO A CA 1
ATOM 1646 C C . PRO A 1 197 ? 1.237 -10.445 -27.417 1.00 88.31 197 PRO A C 1
ATOM 1648 O O . PRO A 1 197 ? 2.352 -10.272 -27.901 1.00 88.31 197 PRO A O 1
ATOM 1651 N N . THR A 1 198 ? 1.048 -10.490 -26.092 1.00 88.75 198 THR A N 1
ATOM 1652 C CA . THR A 1 198 ? 2.161 -10.369 -25.141 1.00 88.75 198 THR A CA 1
ATOM 1653 C C . THR A 1 198 ? 3.035 -11.627 -25.163 1.00 88.75 198 THR A C 1
ATOM 1655 O O . THR A 1 198 ? 4.260 -11.523 -25.160 1.00 88.75 198 THR A O 1
ATOM 1658 N N . ARG A 1 199 ? 2.431 -12.822 -25.236 1.00 87.50 199 ARG A N 1
ATOM 1659 C CA . ARG A 1 199 ? 3.185 -14.086 -25.312 1.00 87.50 199 ARG A CA 1
ATOM 1660 C C . ARG A 1 199 ? 4.061 -14.173 -26.558 1.00 87.50 199 ARG A C 1
ATOM 1662 O O . ARG A 1 199 ? 5.191 -14.646 -26.461 1.00 87.50 199 ARG A O 1
ATOM 1669 N N . GLU A 1 200 ? 3.567 -13.709 -27.701 1.00 87.38 200 GLU A N 1
ATOM 1670 C CA . GLU A 1 200 ? 4.358 -13.660 -28.933 1.00 87.38 200 GLU A CA 1
ATOM 1671 C C . GLU A 1 200 ? 5.483 -12.623 -28.849 1.00 87.38 200 GLU A C 1
ATOM 1673 O O . GLU A 1 200 ? 6.618 -12.921 -29.228 1.00 87.38 200 GLU A O 1
ATOM 1678 N N . ALA A 1 201 ? 5.228 -11.452 -28.250 1.00 87.88 201 ALA A N 1
ATOM 1679 C CA . ALA A 1 201 ? 6.271 -10.456 -27.998 1.00 87.88 201 ALA A CA 1
ATOM 1680 C C . ALA A 1 201 ? 7.426 -11.026 -27.153 1.00 87.88 20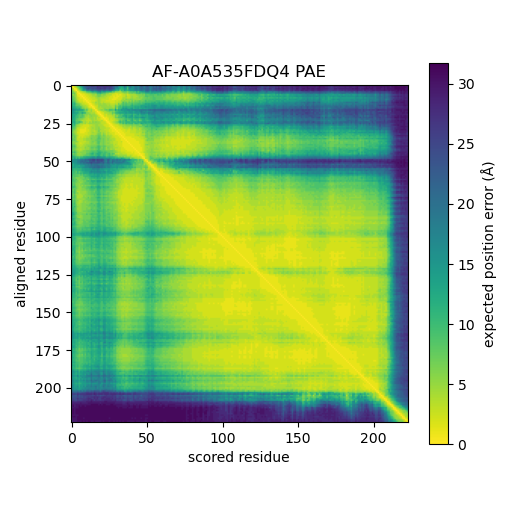1 ALA A C 1
ATOM 1682 O O . ALA A 1 201 ? 8.593 -10.782 -27.464 1.00 87.88 201 ALA A O 1
ATOM 1683 N N . PHE A 1 202 ? 7.118 -11.849 -26.144 1.00 84.94 202 PHE A N 1
ATOM 1684 C CA . PHE A 1 202 ? 8.125 -12.517 -25.314 1.00 84.94 202 PHE A CA 1
ATOM 1685 C C . PHE A 1 202 ? 9.021 -13.501 -26.080 1.00 84.94 202 PHE A C 1
ATOM 1687 O O . PHE A 1 202 ? 10.157 -13.723 -25.665 1.00 84.94 202 PHE A O 1
ATOM 1694 N N . LYS A 1 203 ? 8.521 -14.125 -27.153 1.00 78.94 203 LYS A N 1
ATOM 1695 C CA . LYS A 1 203 ? 9.239 -15.173 -27.900 1.00 78.94 203 LYS A CA 1
ATOM 1696 C C . LYS A 1 203 ? 10.004 -14.626 -29.099 1.00 78.94 203 LYS A C 1
ATOM 1698 O O . LYS A 1 203 ? 11.141 -15.020 -29.331 1.00 78.94 203 LYS A O 1
ATOM 1703 N N . LEU A 1 204 ? 9.362 -13.756 -29.877 1.00 70.62 204 LEU A N 1
ATOM 1704 C CA . LEU A 1 204 ? 9.827 -13.401 -31.218 1.00 70.62 204 LEU A CA 1
ATOM 1705 C C . LEU A 1 204 ? 10.703 -12.152 -31.239 1.00 70.62 204 LEU A C 1
ATOM 1707 O O . LEU A 1 204 ? 11.620 -12.063 -32.050 1.00 70.62 204 LEU A O 1
ATOM 1711 N N . LYS A 1 205 ? 10.432 -11.178 -30.364 1.00 65.25 205 LYS A N 1
ATOM 1712 C CA . LYS A 1 205 ? 11.101 -9.872 -30.428 1.00 65.25 205 LYS A CA 1
ATOM 1713 C C . LYS A 1 205 ? 12.328 -9.763 -29.517 1.00 65.25 205 LYS A C 1
ATOM 1715 O O . LYS A 1 205 ? 13.178 -8.913 -29.767 1.00 65.25 205 LYS A O 1
ATOM 1720 N N . PHE A 1 206 ? 12.450 -10.624 -28.500 1.00 69.50 206 PHE A N 1
ATOM 1721 C CA . PHE A 1 206 ? 13.474 -10.491 -27.449 1.00 69.50 206 PHE A CA 1
ATOM 1722 C C . PHE A 1 206 ? 14.086 -11.829 -26.982 1.00 69.50 206 PHE A C 1
ATOM 1724 O O . PHE A 1 206 ? 14.080 -12.127 -25.787 1.00 69.50 206 PHE A O 1
ATOM 1731 N N . PRO A 1 207 ? 14.653 -12.645 -27.891 1.00 60.66 207 PRO A N 1
ATOM 1732 C CA . PRO A 1 207 ? 15.107 -14.000 -27.565 1.00 60.66 207 PRO A CA 1
ATOM 1733 C C . PRO A 1 207 ? 16.275 -14.045 -26.561 1.00 60.66 207 PRO A C 1
ATOM 1735 O O . PRO A 1 207 ? 16.345 -14.969 -25.759 1.00 60.66 207 PRO A O 1
ATOM 1738 N N . GLY A 1 208 ? 17.166 -13.043 -26.547 1.00 62.44 208 GLY A N 1
ATOM 1739 C CA . GLY A 1 208 ? 18.336 -12.988 -25.649 1.00 62.44 208 GLY A CA 1
ATOM 1740 C C . GLY A 1 208 ? 18.044 -12.530 -24.213 1.00 62.44 208 GLY A C 1
ATOM 1741 O O . GLY A 1 208 ? 18.899 -12.644 -23.338 1.00 62.44 208 GLY A O 1
ATOM 1742 N N . LEU A 1 209 ? 16.834 -12.029 -23.949 1.00 64.50 209 LEU A N 1
ATOM 1743 C CA . LEU A 1 209 ? 16.363 -11.743 -22.589 1.00 64.50 209 LEU A CA 1
ATOM 1744 C C . LEU A 1 209 ? 15.842 -13.005 -21.884 1.00 64.50 209 LEU A C 1
ATOM 1746 O O . LEU A 1 209 ? 15.636 -12.995 -20.673 1.00 64.50 209 LEU A O 1
ATOM 1750 N N . PHE A 1 210 ? 15.697 -14.104 -22.628 1.00 53.00 210 PHE A N 1
ATOM 1751 C CA . PHE A 1 210 ? 15.314 -15.410 -22.124 1.00 53.00 210 PHE A CA 1
ATOM 1752 C C . PHE A 1 210 ? 16.558 -16.151 -21.617 1.00 53.00 210 PHE A C 1
ATOM 1754 O O . PHE A 1 210 ? 17.445 -16.485 -22.396 1.00 53.00 210 PHE A O 1
ATOM 1761 N N . VAL A 1 211 ? 16.626 -16.437 -20.316 1.00 45.41 211 VAL A N 1
ATOM 1762 C CA . VAL A 1 211 ? 17.502 -17.502 -19.810 1.00 45.41 211 VAL A CA 1
ATOM 1763 C C . VAL A 1 211 ? 16.629 -18.757 -19.750 1.00 45.41 211 VAL A C 1
ATOM 1765 O O . VAL A 1 211 ? 15.753 -18.827 -18.883 1.00 45.41 211 VAL A O 1
ATOM 1768 N N . PRO A 1 212 ? 16.774 -19.728 -20.671 1.00 38.62 212 PRO A N 1
ATOM 1769 C CA . PRO A 1 212 ? 16.106 -21.009 -20.508 1.00 38.62 212 PRO A CA 1
ATOM 1770 C C . PRO A 1 212 ? 16.622 -21.632 -19.211 1.00 38.62 212 PRO A C 1
ATOM 1772 O O . PRO A 1 212 ? 17.831 -21.650 -18.980 1.00 38.62 212 PRO A O 1
ATOM 1775 N N . GLY A 1 213 ? 15.712 -22.105 -18.356 1.00 42.62 213 GLY A N 1
ATOM 1776 C CA . GLY A 1 213 ? 16.069 -22.718 -17.080 1.00 42.62 213 GLY A CA 1
ATOM 1777 C C . GLY A 1 213 ? 17.165 -23.766 -17.269 1.00 42.62 213 GLY A C 1
ATOM 1778 O O . GLY A 1 213 ? 16.990 -24.732 -18.011 1.00 42.62 213 GLY A O 1
ATOM 1779 N N . SER A 1 214 ? 18.303 -23.553 -16.614 1.00 36.78 214 SER A N 1
ATOM 1780 C CA . SER A 1 214 ? 19.420 -24.486 -16.576 1.00 36.78 214 SER A CA 1
ATOM 1781 C C . SER A 1 214 ? 19.035 -25.716 -15.750 1.00 36.78 214 SER A C 1
ATOM 1783 O O . SER A 1 214 ? 19.413 -25.853 -14.590 1.00 36.78 214 SER A O 1
ATOM 1785 N N . GLY A 1 215 ? 18.277 -26.628 -16.355 1.00 42.88 215 GLY A N 1
ATOM 1786 C CA . GLY A 1 215 ? 18.221 -28.027 -15.947 1.00 42.88 215 GLY A CA 1
ATOM 1787 C C . GLY A 1 215 ? 19.490 -28.726 -16.422 1.00 42.88 215 GLY A C 1
ATOM 1788 O O . GLY A 1 215 ? 19.463 -29.467 -17.397 1.00 42.88 215 GLY A O 1
ATOM 1789 N N . GLY A 1 216 ? 20.617 -28.419 -15.780 1.00 31.91 216 GLY A N 1
ATOM 1790 C CA . GLY A 1 216 ? 21.898 -29.076 -16.012 1.00 31.91 216 GLY A CA 1
ATOM 1791 C C . GLY A 1 216 ? 22.193 -30.034 -14.868 1.00 31.91 216 GLY A C 1
ATOM 1792 O O . GLY A 1 216 ? 22.653 -29.616 -13.811 1.00 31.91 216 GLY A O 1
ATOM 1793 N N . THR A 1 217 ? 21.913 -31.318 -15.077 1.00 37.03 217 THR A N 1
ATOM 1794 C CA . THR A 1 217 ? 22.430 -32.425 -14.260 1.00 37.03 217 THR A CA 1
ATOM 1795 C C . THR A 1 217 ? 23.940 -32.281 -14.043 1.00 37.03 217 THR A C 1
ATOM 1797 O O . THR A 1 217 ? 24.653 -32.073 -15.028 1.00 37.03 217 THR A O 1
ATOM 1800 N N . PRO A 1 218 ? 24.469 -32.451 -12.816 1.00 38.62 218 PRO A N 1
ATOM 1801 C CA . PRO A 1 218 ? 25.907 -32.475 -12.618 1.00 38.62 218 PRO A CA 1
ATOM 1802 C C . PRO A 1 218 ? 26.463 -33.773 -13.209 1.00 38.62 218 PRO A C 1
ATOM 1804 O O . PRO A 1 218 ? 26.215 -34.873 -12.710 1.00 38.62 218 PRO A O 1
ATOM 1807 N N . SER A 1 219 ? 27.220 -33.642 -14.296 1.00 36.66 219 SER A N 1
ATOM 1808 C CA . SER A 1 219 ? 28.079 -34.702 -14.804 1.00 36.66 219 SER A CA 1
ATOM 1809 C C . SER A 1 219 ? 29.122 -35.041 -13.738 1.00 36.66 219 SER A C 1
ATOM 1811 O O . SER A 1 219 ? 29.996 -34.229 -13.431 1.00 36.66 219 SER A O 1
ATOM 1813 N N . ARG A 1 220 ? 29.031 -36.251 -13.179 1.00 44.00 220 ARG A N 1
ATOM 1814 C CA . ARG A 1 220 ? 30.119 -36.890 -12.434 1.00 44.00 220 ARG A CA 1
ATOM 1815 C C . ARG A 1 220 ? 31.338 -37.008 -13.352 1.00 44.00 220 ARG A C 1
ATOM 1817 O O . ARG A 1 220 ? 31.338 -37.831 -14.261 1.00 44.00 220 ARG A O 1
ATOM 1824 N N . GLY A 1 221 ? 32.366 -36.208 -13.092 1.00 36.97 221 GLY A N 1
ATOM 1825 C CA . GLY A 1 221 ? 33.723 -36.464 -13.560 1.00 36.97 221 GLY A CA 1
ATOM 1826 C C . GLY A 1 221 ? 34.482 -37.217 -12.474 1.00 36.97 221 GLY A C 1
ATOM 1827 O O . GLY A 1 221 ? 34.786 -36.643 -11.434 1.00 36.97 221 GLY A O 1
ATOM 1828 N N . MET A 1 222 ? 34.733 -38.506 -12.705 1.00 38.84 222 MET A N 1
ATOM 1829 C CA . MET A 1 222 ? 35.796 -39.254 -12.033 1.00 38.84 222 MET A CA 1
ATOM 1830 C C . MET A 1 222 ? 37.131 -38.822 -12.639 1.00 38.84 222 MET A C 1
ATOM 1832 O O . MET A 1 222 ? 37.286 -38.895 -13.858 1.00 38.84 222 MET A O 1
ATOM 1836 N N . SER A 1 223 ? 38.077 -38.413 -11.799 1.00 45.25 223 SER A N 1
ATOM 1837 C CA . SER A 1 223 ? 39.532 -38.563 -11.961 1.00 45.25 223 SER A CA 1
ATOM 1838 C C . SER A 1 223 ? 40.168 -38.349 -10.595 1.00 45.25 223 SER A C 1
ATOM 1840 O O . SER A 1 223 ? 39.835 -37.317 -9.973 1.00 45.25 223 SER A O 1
#

Foldseek 3Di:
DDDDWDKDFDADDPVRCPPVNVVRHPDTDIDTHDDPLRVVLVVVCCVQCPPHVVPDPPVVVVVNVVSVVVSVVVVVVVVVVVVVVVVVLVVLVVCLVPVVSLQADFDDLSSQQSLLCSVPVPADADSVLSVVLSVLDPCVQRGTNNSLVVLLVLCVVLLVVLCVVPVVQGRHSSSSSLLSCCLQPPVSVVVDDDDPSSVCSSPPVCPPSDDPPPPDDDDDDDD

Secondary structure (DSSP, 8-state):
-----EEEEE---GGG--GGGGGGTT--EEEEE--HHHHHHHHHHHHHSTT-GGGS-HHHHHHHHHHHHHHHHHHHHHHHHHHHHHHHHHHHHHHTTSHHHHTTSBP-HHHHHHHHHHH-TTSB--HHHHHHHHHHS-TTT--BHHHHHHHHHHHHHHHHHHHHH-GGG--BHHHHHHHHHHHH-HHHHHHS---HHHHHHHHHT-GGG--------------